Protein AF-A0A524FMC2-F1 (afdb_monomer)

Foldseek 3Di:
DDPLVFWAKKWKFFLVPLHTPDMFGSHDDPDDPVVVSVVLSCQCNPDVVRDQKDDDPAWIKGWDDDDGIIMIITGGHPDDCVVVVVLSVLVVVVVVCLRPPPVDLVLLVLVLVVCVVDDALLVLQVVLCSVCVSLVNLLLAGQFDRSSVLSVVLSVQCNDPCSSVVNVVVSNVSSVVCLVVQAAPASNHLVVLCVPVVSVVRSVSLVVSLLVQQQLDEWADAPFKIFCLQLLRHNVSVVLCVVLLAARMDGPVVVVVSQVVCVVVVGGGHYDNDDDDDDHGRGDPSVSVSSNCVRVCSNDSRPHPDPVNSVVSSVSVPD

Secondary structure (DSSP, 8-state):
---GGGEEEEEEEETTTT-EEEEEE-S--SS-HHHHHHHHHHHHHH-SSPP-EEE-SSEEEEEEE-SSEEEEEEEETT--HHHHHHHHHHHHHHHHHHHSS---HHHHHHHHHHHTTT--HHHHHHHHHHHHHHTT-TTB----S-HHHHHHHHHHHHTSTTHHHHHHHHHHHHHHHHHHTT---TTB-HHHHHHSHHHHTTHHHHHHHHHHHHHH-EEEEETTEEE-HHHHTSHHHHHHHHHTT--SEEEHHHHHHHHHHHHTTT---EEESS---S---S--HHHHHHHHHHHHHHHSTT----HHHHHHHHHHTT-

Radius of gyration: 21.51 Å; Cα contacts (8 Å, |Δi|>4): 455; chains: 1; bounding box: 55×40×58 Å

Sequence (319 aa):
MLDAKKVWYVAVLKKSGGTLHARAQFKDLFRDPDLIDGFVSAVAIFAQPPLRSFARPEYDILIEHGDTCTVYAIVDKGQEEQPIRKYLWQVLDFAEKLALDNIEPDTIRCLIDELRIGMPNWFNYHFLQCLVASLDMSWLGFLDGNPIEHLEYIVTRIDHLFGRDTILSYVSENIYRQIDSEKTTIQLDLGMAIENGEFAKRVEKVLAKRKREITEVEVVIEGQLVNLKNLWLTSYGFSVLKALDVGTSCNLGTFYTIEREFAKSDITIRTTTESPQDYLPDVSPLMRNYIWELADKRNSSSFLIDAKMVERFIKLTMK

Structure (mmCIF, N/CA/C/O backbone):
data_AF-A0A524FMC2-F1
#
_entry.id   AF-A0A524FMC2-F1
#
loop_
_atom_site.group_PDB
_atom_site.id
_atom_site.type_symbol
_atom_site.label_atom_id
_atom_site.label_alt_id
_atom_site.label_comp_id
_atom_site.label_asym_id
_atom_site.label_entity_id
_atom_site.label_seq_id
_atom_site.pdbx_PDB_ins_code
_atom_site.Cartn_x
_atom_site.Cartn_y
_atom_site.Cartn_z
_atom_site.occupancy
_atom_site.B_iso_or_equiv
_atom_site.auth_seq_id
_atom_site.auth_comp_id
_atom_site.auth_asym_id
_atom_site.auth_atom_id
_atom_site.pdbx_PDB_model_num
ATOM 1 N N . MET A 1 1 ? 3.309 11.186 -30.667 1.00 42.62 1 MET A N 1
ATOM 2 C CA . MET A 1 1 ? 2.794 11.260 -29.285 1.00 42.62 1 MET A CA 1
ATOM 3 C C . MET A 1 1 ? 1.655 10.260 -29.210 1.00 42.62 1 MET A C 1
ATOM 5 O O . MET A 1 1 ? 0.839 10.280 -30.125 1.00 42.62 1 MET A O 1
ATOM 9 N N . LEU A 1 2 ? 1.672 9.321 -28.259 1.00 48.84 2 LEU A N 1
ATOM 10 C CA . LEU A 1 2 ? 0.622 8.303 -28.149 1.00 48.84 2 LEU A CA 1
ATOM 11 C C . LEU A 1 2 ? -0.698 9.016 -27.830 1.00 48.84 2 LEU A C 1
ATOM 13 O O . LEU A 1 2 ? -0.754 9.795 -26.880 1.00 48.84 2 LEU A O 1
ATOM 17 N N . ASP A 1 3 ? -1.747 8.793 -28.616 1.00 61.38 3 ASP A N 1
ATOM 18 C CA . ASP A 1 3 ? -3.065 9.313 -28.261 1.00 61.38 3 ASP A CA 1
ATOM 19 C C . ASP A 1 3 ? -3.672 8.387 -27.204 1.00 61.38 3 ASP A C 1
ATOM 21 O O . ASP A 1 3 ? -4.283 7.365 -27.519 1.00 61.38 3 ASP A O 1
ATOM 25 N N . ALA A 1 4 ? -3.459 8.735 -25.932 1.00 56.03 4 ALA A N 1
ATOM 26 C CA . ALA A 1 4 ? -3.954 7.985 -24.779 1.00 56.03 4 ALA A CA 1
ATOM 27 C C . ALA A 1 4 ? -5.476 7.752 -24.821 1.00 56.03 4 ALA A C 1
ATOM 29 O O . ALA A 1 4 ? -5.969 6.832 -24.179 1.00 56.03 4 ALA A O 1
ATOM 30 N N . LYS A 1 5 ? -6.227 8.523 -25.623 1.00 62.94 5 LYS A N 1
ATOM 31 C CA . LYS A 1 5 ? -7.666 8.314 -25.834 1.00 62.94 5 LYS A CA 1
ATOM 32 C C . LYS A 1 5 ? -7.995 7.068 -26.653 1.00 62.94 5 LYS A C 1
ATOM 34 O O . LYS A 1 5 ? -9.173 6.760 -26.796 1.00 62.94 5 LYS A O 1
ATOM 39 N N . LYS A 1 6 ? -7.006 6.375 -27.218 1.00 72.50 6 LYS A N 1
ATOM 40 C CA . LYS A 1 6 ? -7.202 5.222 -28.114 1.00 72.50 6 LYS A CA 1
ATOM 41 C C . LYS A 1 6 ? -6.732 3.894 -27.532 1.00 72.50 6 LYS A C 1
ATOM 43 O O . LYS A 1 6 ? -7.027 2.838 -28.088 1.00 72.50 6 LYS A O 1
ATOM 48 N N . VAL A 1 7 ? -6.022 3.949 -26.411 1.00 77.19 7 VAL A N 1
ATOM 49 C CA . VAL A 1 7 ? -5.612 2.784 -25.627 1.00 77.19 7 VAL A CA 1
ATOM 50 C C . VAL A 1 7 ? -6.606 2.625 -24.488 1.00 77.19 7 VAL A C 1
ATOM 52 O O . VAL A 1 7 ? -7.054 3.609 -23.912 1.00 77.19 7 VAL A O 1
ATOM 55 N N . TRP A 1 8 ? -7.012 1.392 -24.224 1.00 79.81 8 TRP A N 1
ATOM 56 C CA . TRP A 1 8 ? -8.014 1.041 -23.218 1.00 79.81 8 TRP A CA 1
ATOM 57 C C . TRP A 1 8 ? -7.341 0.459 -21.995 1.00 79.81 8 TRP A C 1
ATOM 59 O O . TRP A 1 8 ? -7.812 0.639 -20.880 1.00 79.81 8 TRP A O 1
ATOM 69 N N . TYR A 1 9 ? -6.243 -0.253 -22.217 1.00 79.19 9 TYR A N 1
ATOM 70 C CA . TYR A 1 9 ? 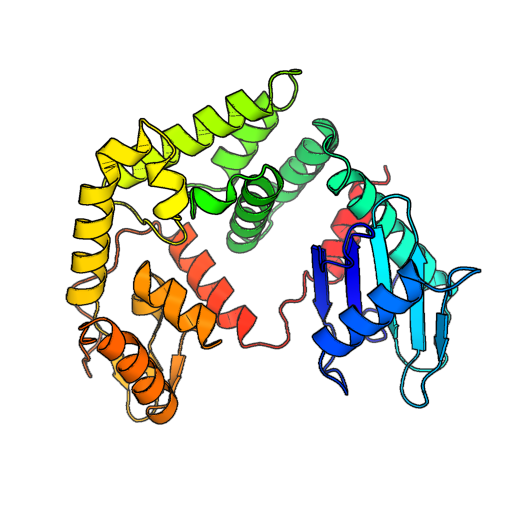-5.576 -1.040 -21.204 1.00 79.19 9 TYR A CA 1
ATOM 71 C C . TYR A 1 9 ? -4.150 -1.340 -21.639 1.00 79.19 9 TYR A C 1
ATOM 73 O O . TYR A 1 9 ? -3.921 -1.562 -22.826 1.00 79.19 9 TYR A O 1
ATOM 81 N N . VAL A 1 10 ? -3.222 -1.368 -20.691 1.00 80.00 10 VAL A N 1
ATOM 82 C CA . VAL A 1 10 ? -1.859 -1.873 -20.862 1.00 80.00 10 VAL A CA 1
ATOM 83 C C . VAL A 1 10 ? -1.537 -2.751 -19.666 1.00 80.00 10 VAL A C 1
ATOM 85 O O . VAL A 1 10 ? -1.790 -2.341 -18.536 1.00 80.00 10 VAL A O 1
ATOM 88 N N . ALA A 1 11 ? -0.949 -3.920 -19.889 1.00 77.81 11 ALA A N 1
ATOM 89 C CA . ALA A 1 11 ? -0.459 -4.769 -18.810 1.00 77.81 11 ALA A CA 1
ATOM 90 C C . ALA A 1 11 ? 0.905 -5.366 -19.119 1.00 77.81 11 ALA A C 1
ATOM 92 O O . ALA A 1 11 ? 1.274 -5.558 -20.277 1.00 77.81 11 ALA A O 1
ATOM 93 N N . VAL A 1 12 ? 1.623 -5.662 -18.041 1.00 80.56 12 VAL A N 1
ATOM 94 C CA . VAL A 1 12 ? 2.912 -6.341 -18.001 1.00 80.56 12 VAL A CA 1
ATOM 95 C C . VAL A 1 12 ? 2.706 -7.660 -17.266 1.00 80.56 12 VAL A C 1
ATOM 97 O O . VAL A 1 12 ? 2.268 -7.677 -16.116 1.00 80.56 12 VAL A O 1
ATOM 100 N N . LEU A 1 13 ? 3.033 -8.761 -17.925 1.00 77.38 13 LEU A N 1
ATOM 101 C CA . LEU A 1 13 ? 2.883 -10.127 -17.437 1.00 77.38 13 LEU A CA 1
ATOM 102 C C . LEU A 1 13 ? 4.265 -10.772 -17.331 1.00 77.38 13 LEU A C 1
ATOM 104 O O . LEU A 1 13 ? 5.040 -10.712 -18.286 1.00 77.38 13 LEU A O 1
ATOM 108 N N . LYS A 1 14 ? 4.573 -11.440 -16.218 1.00 77.12 14 LYS A N 1
ATOM 109 C CA . LYS A 1 14 ? 5.776 -12.269 -16.104 1.00 77.12 14 LYS A CA 1
ATOM 110 C C . LYS A 1 14 ? 5.585 -13.543 -16.914 1.00 77.12 14 LYS A C 1
ATOM 112 O O . LYS A 1 14 ? 4.583 -14.243 -16.760 1.00 77.12 14 LYS A O 1
ATOM 117 N N . LYS A 1 15 ? 6.567 -13.904 -17.739 1.00 73.56 15 LYS A N 1
ATOM 118 C CA . LYS A 1 15 ? 6.531 -15.167 -18.491 1.00 73.56 15 LYS A CA 1
ATOM 119 C C . LYS A 1 15 ? 6.597 -16.384 -17.571 1.00 73.56 15 LYS A C 1
ATOM 121 O O . LYS A 1 15 ? 5.934 -17.385 -17.832 1.00 73.56 15 LYS A O 1
ATOM 126 N N . SER A 1 16 ? 7.350 -16.304 -16.472 1.00 63.56 16 SER A N 1
ATOM 127 C CA . SER A 1 16 ? 7.380 -17.365 -15.465 1.00 63.56 16 SER A CA 1
ATOM 128 C C . SER A 1 16 ? 6.081 -17.352 -14.652 1.00 63.56 16 SER A C 1
ATOM 130 O O . SER A 1 16 ? 5.916 -16.530 -13.752 1.00 63.56 16 SER A O 1
ATOM 132 N N . GLY A 1 17 ? 5.157 -18.256 -14.975 1.00 58.81 17 GLY A N 1
ATOM 133 C CA . GLY A 1 17 ? 3.903 -18.436 -14.238 1.00 58.81 17 GLY A CA 1
ATOM 134 C C . GLY A 1 17 ? 2.736 -17.555 -14.694 1.00 58.81 17 GLY A C 1
ATOM 135 O O . GLY A 1 17 ? 1.645 -17.706 -14.155 1.00 58.81 17 GLY A O 1
ATOM 136 N N . GLY A 1 18 ? 2.925 -16.674 -15.685 1.00 57.97 18 GLY A N 1
ATOM 137 C CA . GLY A 1 18 ? 1.844 -15.849 -16.239 1.00 57.97 18 GLY A CA 1
ATOM 138 C C . GLY A 1 18 ? 1.270 -14.827 -15.253 1.00 57.97 18 GLY A C 1
ATOM 139 O O . GLY A 1 18 ? 0.116 -14.426 -15.401 1.00 57.97 18 GLY A O 1
ATOM 140 N N . THR A 1 19 ? 2.041 -14.448 -14.230 1.00 62.50 19 THR A N 1
ATOM 141 C CA . THR A 1 19 ? 1.606 -13.544 -13.163 1.00 62.50 19 THR A CA 1
ATOM 142 C C . THR A 1 19 ? 1.623 -12.090 -13.625 1.00 62.50 19 THR A C 1
ATOM 144 O O . THR A 1 19 ? 2.570 -11.626 -14.262 1.00 62.50 19 THR A O 1
ATOM 147 N N . LEU A 1 20 ? 0.569 -11.349 -13.289 1.00 54.53 20 LEU A N 1
ATOM 148 C CA . LEU A 1 20 ? 0.465 -9.923 -13.579 1.00 54.53 20 LEU A CA 1
ATOM 149 C C . LEU A 1 20 ? 1.477 -9.132 -12.736 1.00 54.53 20 LEU A C 1
ATOM 151 O O . LEU A 1 20 ? 1.416 -9.160 -11.510 1.00 54.53 20 LEU A O 1
ATOM 155 N N . HIS A 1 21 ? 2.390 -8.417 -13.397 1.00 63.12 21 HIS A N 1
ATOM 156 C CA . HIS A 1 21 ? 3.338 -7.502 -12.752 1.00 63.12 21 HIS A CA 1
ATOM 157 C C . HIS A 1 21 ? 2.717 -6.125 -12.521 1.00 63.12 21 HIS A C 1
ATOM 159 O O . HIS A 1 21 ? 2.831 -5.556 -11.440 1.00 63.12 21 HIS A O 1
ATOM 165 N N . ALA A 1 22 ? 2.075 -5.574 -13.550 1.00 64.81 22 ALA A N 1
ATOM 166 C CA . ALA A 1 22 ? 1.473 -4.250 -13.499 1.00 64.81 22 ALA A CA 1
ATOM 167 C C . ALA A 1 22 ? 0.403 -4.107 -14.579 1.00 64.81 22 ALA A C 1
ATOM 169 O O . ALA A 1 22 ? 0.504 -4.720 -15.642 1.00 64.81 22 ALA A O 1
ATOM 170 N N . ARG A 1 23 ? -0.587 -3.246 -14.336 1.00 75.19 23 ARG A N 1
ATOM 171 C CA . ARG A 1 23 ? -1.569 -2.836 -15.342 1.00 75.19 23 ARG A CA 1
ATOM 172 C C . ARG A 1 23 ? -1.975 -1.383 -15.186 1.00 75.19 23 ARG A C 1
ATOM 174 O O . ARG A 1 23 ? -1.943 -0.837 -14.087 1.00 75.19 23 ARG A O 1
ATOM 181 N N . ALA A 1 24 ? -2.397 -0.793 -16.292 1.00 62.53 24 ALA A N 1
ATOM 182 C CA . ALA A 1 24 ? -3.022 0.514 -16.360 1.00 62.53 24 ALA A CA 1
ATOM 183 C C . ALA A 1 24 ? -4.257 0.415 -17.257 1.00 62.53 24 ALA A C 1
ATOM 185 O O . ALA A 1 24 ? -4.159 0.002 -18.413 1.00 62.53 24 ALA A O 1
ATOM 186 N N . GLN A 1 25 ? -5.415 0.804 -16.730 1.00 70.81 25 GLN A N 1
ATOM 187 C CA . GLN A 1 25 ? -6.669 0.856 -17.474 1.00 70.81 25 GLN A CA 1
ATOM 188 C C . GLN A 1 25 ? -7.022 2.314 -17.779 1.00 70.81 25 GLN A C 1
ATOM 190 O O . GLN A 1 25 ? -7.041 3.157 -16.891 1.00 70.81 25 GLN A O 1
ATOM 195 N N . PHE A 1 26 ? -7.286 2.601 -19.050 1.00 60.28 26 PHE A N 1
ATOM 196 C CA . PHE A 1 26 ? -7.552 3.934 -19.592 1.00 60.28 26 PHE A CA 1
ATOM 197 C C . PHE A 1 26 ? -9.005 4.139 -20.024 1.00 60.28 26 PHE A C 1
ATOM 199 O O . PHE A 1 26 ? -9.448 5.279 -20.160 1.00 60.28 26 PHE A O 1
ATOM 206 N N . LYS A 1 27 ? -9.746 3.048 -20.237 1.00 74.12 27 LYS A N 1
ATOM 207 C CA . LYS A 1 27 ? -11.181 3.044 -20.537 1.00 74.12 27 LYS A CA 1
ATOM 208 C C . LYS A 1 27 ? -11.851 1.869 -19.844 1.00 74.12 27 LYS A C 1
ATOM 210 O O . LYS A 1 27 ? -11.191 0.881 -19.530 1.00 74.12 27 LYS A O 1
ATOM 215 N N . ASP A 1 28 ? -13.162 1.948 -19.661 1.00 75.19 28 ASP A N 1
ATOM 216 C CA . ASP A 1 28 ? -13.944 0.800 -19.212 1.00 75.19 28 ASP A CA 1
ATOM 217 C C . ASP A 1 28 ? -13.816 -0.350 -20.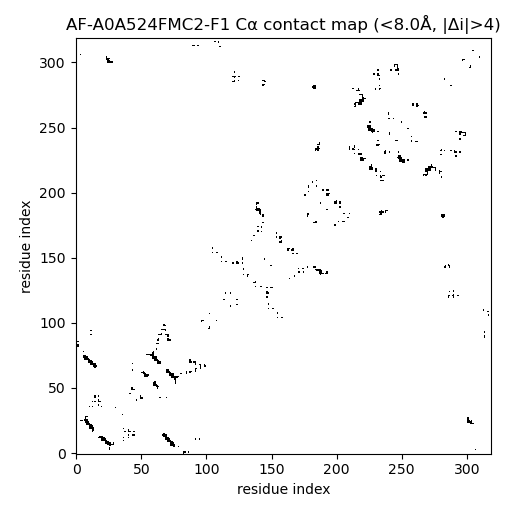218 1.00 75.19 28 ASP A C 1
ATOM 219 O O . ASP A 1 28 ? -13.960 -0.171 -21.431 1.00 75.19 28 ASP A O 1
ATOM 223 N N . LEU A 1 29 ? -13.497 -1.536 -19.705 1.00 75.31 29 LEU A N 1
ATOM 224 C CA . LEU A 1 29 ? -13.341 -2.738 -20.510 1.00 75.31 29 LEU A CA 1
ATOM 225 C C . LEU A 1 29 ? -14.679 -3.471 -20.634 1.00 75.31 29 LEU A C 1
ATOM 227 O O . LEU A 1 29 ? -15.436 -3.590 -19.676 1.00 75.31 29 LEU A O 1
ATOM 231 N N . PHE A 1 30 ? -14.949 -4.031 -21.816 1.00 73.81 30 PHE A N 1
ATOM 232 C CA . PHE A 1 30 ? -16.137 -4.865 -22.052 1.00 73.81 30 PHE A CA 1
ATOM 233 C C . PHE A 1 30 ? -16.107 -6.203 -21.307 1.00 73.81 30 PHE A C 1
ATOM 235 O O . PHE A 1 30 ? -17.104 -6.924 -21.274 1.00 73.81 30 PHE A O 1
ATOM 242 N N . ARG A 1 31 ? -14.940 -6.588 -20.790 1.00 75.19 31 ARG A N 1
ATOM 243 C CA . ARG A 1 31 ? -14.708 -7.842 -20.082 1.00 75.19 31 ARG A CA 1
ATOM 244 C C . ARG A 1 31 ? -13.828 -7.584 -18.874 1.00 75.19 31 ARG A C 1
ATOM 246 O O . ARG A 1 31 ? -13.056 -6.630 -18.866 1.00 75.19 31 ARG A O 1
ATOM 253 N N . ASP A 1 32 ? -13.939 -8.488 -17.910 1.00 75.19 32 ASP A N 1
ATOM 254 C CA . ASP A 1 32 ? -13.076 -8.535 -16.739 1.00 75.19 32 ASP A CA 1
ATOM 255 C C . ASP A 1 32 ? -11.589 -8.536 -17.164 1.00 75.19 32 ASP A C 1
ATOM 257 O O . ASP A 1 32 ? -11.189 -9.425 -17.931 1.00 75.19 32 ASP A O 1
ATOM 261 N N . PRO A 1 33 ? -10.786 -7.554 -16.713 1.00 72.88 33 PRO A N 1
ATOM 262 C CA . PRO A 1 33 ? -9.358 -7.482 -16.995 1.00 72.88 33 PRO A CA 1
ATOM 263 C C . PRO A 1 33 ? -8.610 -8.775 -16.652 1.00 72.88 33 PRO A C 1
ATOM 265 O O . PRO A 1 33 ? -7.767 -9.195 -17.442 1.00 72.88 33 PRO A O 1
ATOM 268 N N . ASP A 1 34 ? -8.970 -9.459 -15.560 1.00 73.00 34 ASP A N 1
ATOM 269 C CA . ASP A 1 34 ? -8.277 -10.668 -15.095 1.00 73.00 34 ASP A CA 1
ATOM 270 C C . ASP A 1 34 ? -8.454 -11.837 -16.083 1.00 73.00 34 ASP A C 1
ATOM 272 O O . ASP A 1 34 ? -7.538 -12.631 -16.316 1.00 73.00 34 ASP A O 1
ATOM 276 N N . LEU A 1 35 ? -9.619 -11.921 -16.739 1.00 74.38 35 LEU A N 1
ATOM 277 C CA . LEU A 1 35 ? -9.871 -12.911 -17.792 1.00 74.38 35 LEU A CA 1
ATOM 278 C C . LEU A 1 35 ? -9.051 -12.621 -19.052 1.00 74.38 35 LEU A C 1
ATOM 280 O O . LEU A 1 35 ? -8.636 -13.553 -19.748 1.00 74.38 35 LEU A O 1
ATOM 284 N N . ILE A 1 36 ? -8.837 -11.342 -19.370 1.00 79.62 36 ILE A N 1
ATOM 285 C CA . ILE A 1 36 ? -8.013 -10.946 -20.514 1.00 79.62 36 ILE A CA 1
ATOM 286 C C . ILE A 1 36 ? -6.539 -11.207 -20.202 1.00 79.62 36 ILE A C 1
ATOM 288 O O . ILE A 1 36 ? -5.865 -11.814 -21.034 1.00 79.62 36 ILE A O 1
ATOM 292 N N . ASP A 1 37 ? -6.073 -10.835 -19.006 1.00 78.75 37 ASP A N 1
ATOM 293 C CA . ASP A 1 37 ? -4.714 -11.095 -18.524 1.00 78.75 37 ASP A CA 1
ATOM 294 C C . ASP A 1 37 ? -4.414 -12.605 -18.598 1.00 78.75 37 ASP A C 1
ATOM 296 O O . ASP A 1 37 ? -3.429 -13.020 -19.209 1.00 78.75 37 ASP A O 1
ATOM 300 N N . GLY A 1 38 ? -5.317 -13.450 -18.080 1.00 73.31 38 GLY A N 1
ATOM 301 C CA . GLY A 1 38 ? -5.182 -14.909 -18.129 1.00 73.31 38 GLY A CA 1
ATOM 302 C C . GLY A 1 38 ? -5.151 -15.479 -19.552 1.00 73.31 38 GLY A C 1
ATOM 303 O O . GLY A 1 38 ? -4.342 -16.361 -19.854 1.00 73.31 38 GLY A O 1
ATOM 304 N N . PHE A 1 39 ? -5.985 -14.955 -20.458 1.00 79.19 39 PHE A N 1
ATOM 305 C CA . PHE A 1 39 ? -5.970 -15.349 -21.870 1.00 79.19 39 PHE A CA 1
ATOM 306 C C . PHE A 1 39 ? -4.659 -14.957 -22.561 1.00 79.19 39 PHE A C 1
ATOM 308 O O . PHE A 1 39 ? -4.065 -15.785 -23.255 1.00 79.19 39 PHE A O 1
ATOM 315 N N . VAL A 1 40 ? -4.193 -13.718 -22.376 1.00 79.88 40 VAL A N 1
ATOM 316 C CA . VAL A 1 40 ? -2.946 -13.238 -22.987 1.00 79.88 40 VAL A CA 1
ATOM 317 C C . VAL A 1 40 ? -1.743 -13.989 -22.419 1.00 79.88 40 VAL A C 1
ATOM 319 O O . VAL A 1 40 ? -0.886 -14.397 -23.199 1.00 79.88 40 VAL A O 1
ATOM 322 N N . SER A 1 41 ? -1.713 -14.272 -21.113 1.00 76.69 41 SER A N 1
ATOM 323 C CA . SER A 1 41 ? -0.704 -15.138 -20.489 1.00 76.69 41 SER A CA 1
ATOM 324 C C . SER A 1 41 ? -0.670 -16.524 -21.135 1.00 76.69 41 SER A C 1
ATOM 326 O O . SER A 1 41 ? 0.393 -16.988 -21.544 1.00 76.69 41 SER A O 1
ATOM 328 N N . ALA A 1 42 ? -1.825 -17.179 -21.294 1.00 73.38 42 ALA A N 1
ATOM 329 C CA . ALA A 1 42 ? -1.893 -18.492 -21.932 1.00 73.38 42 ALA A CA 1
ATOM 330 C C . ALA A 1 42 ? -1.391 -18.447 -23.386 1.00 73.38 42 ALA A C 1
ATOM 332 O O . ALA A 1 42 ? -0.599 -19.291 -23.800 1.00 73.38 42 ALA A O 1
ATOM 333 N N . VAL A 1 43 ? -1.795 -17.435 -24.155 1.00 72.38 43 VAL A N 1
ATOM 334 C CA . VAL A 1 43 ? -1.327 -17.244 -25.533 1.00 72.38 43 VAL A CA 1
ATOM 335 C C . VAL A 1 43 ? 0.184 -17.001 -25.586 1.00 72.38 43 VAL A C 1
ATOM 337 O O . VAL A 1 43 ? 0.863 -17.612 -26.405 1.00 72.38 43 VAL A O 1
ATOM 340 N N . ALA A 1 44 ? 0.722 -16.157 -24.706 1.00 70.00 44 ALA A N 1
ATOM 341 C CA . ALA A 1 44 ? 2.146 -15.841 -24.654 1.00 70.00 44 ALA A CA 1
ATOM 342 C C . ALA A 1 44 ? 3.016 -17.058 -24.299 1.00 70.00 44 ALA A C 1
ATOM 344 O O . ALA A 1 44 ? 4.149 -17.153 -24.767 1.00 70.00 44 ALA A O 1
ATOM 345 N N . ILE A 1 45 ? 2.490 -17.981 -23.487 1.00 67.00 45 ILE A N 1
ATOM 346 C CA . ILE A 1 45 ? 3.198 -19.190 -23.047 1.00 67.00 45 ILE A CA 1
ATOM 347 C C . ILE A 1 45 ? 3.081 -20.320 -24.080 1.00 67.00 45 ILE A C 1
ATOM 349 O O . ILE A 1 45 ? 4.067 -21.003 -24.355 1.00 67.00 45 ILE A O 1
ATOM 353 N N . PHE A 1 46 ? 1.890 -20.541 -24.644 1.00 71.94 46 PHE A N 1
ATOM 354 C CA . PHE A 1 46 ? 1.601 -21.750 -25.424 1.00 71.94 46 PHE A CA 1
ATOM 355 C C . PHE A 1 46 ? 1.629 -21.557 -26.947 1.00 71.94 46 PHE A C 1
ATOM 357 O O . PHE A 1 46 ? 1.736 -22.549 -27.669 1.00 71.94 46 PHE A O 1
ATOM 364 N N . ALA A 1 47 ? 1.531 -20.330 -27.471 1.00 73.31 47 ALA A N 1
ATOM 365 C CA . ALA A 1 47 ? 1.512 -20.116 -28.919 1.00 73.31 47 ALA A CA 1
ATOM 366 C C . ALA A 1 47 ? 2.914 -20.247 -29.540 1.00 73.31 47 ALA A C 1
ATOM 368 O O . ALA A 1 47 ? 3.855 -19.561 -29.141 1.00 73.31 47 ALA A O 1
ATOM 369 N N . GLN A 1 48 ? 3.038 -21.087 -30.575 1.00 74.19 48 GLN A N 1
ATOM 370 C CA . GLN A 1 48 ? 4.232 -21.172 -31.416 1.00 74.19 48 GLN A CA 1
ATOM 371 C C . GLN A 1 48 ? 3.853 -21.026 -32.902 1.00 74.19 48 GLN A C 1
ATOM 373 O O . GLN A 1 48 ? 3.202 -21.923 -33.443 1.00 74.19 48 GLN A O 1
ATOM 378 N N . PRO A 1 49 ? 4.247 -19.928 -33.582 1.00 75.94 49 PRO A N 1
ATOM 379 C CA . PRO A 1 49 ? 5.028 -18.795 -33.067 1.00 75.94 49 PRO A CA 1
ATOM 380 C C . PRO A 1 49 ? 4.224 -17.883 -32.107 1.00 75.94 49 PRO A C 1
ATOM 382 O O . PRO A 1 49 ? 2.992 -17.881 -32.167 1.00 75.94 49 PRO A O 1
ATOM 385 N N . PRO A 1 50 ? 4.897 -17.081 -31.253 1.00 77.50 50 PRO A N 1
ATOM 386 C CA . PRO A 1 50 ? 4.230 -16.152 -30.339 1.00 77.50 50 PRO A CA 1
ATOM 387 C C . PRO A 1 50 ? 3.368 -15.131 -31.090 1.00 77.50 50 PRO A C 1
ATOM 389 O O . PRO A 1 50 ? 3.830 -14.481 -32.036 1.00 77.50 50 PRO A O 1
ATOM 392 N N . LEU A 1 51 ? 2.111 -14.987 -30.670 1.00 84.50 51 LEU A N 1
ATOM 393 C CA . LEU A 1 51 ? 1.161 -14.064 -31.287 1.00 84.50 51 LEU A CA 1
ATOM 394 C C . LEU A 1 51 ? 1.485 -12.615 -30.915 1.00 84.50 51 LEU A C 1
ATOM 396 O O . LEU A 1 51 ? 1.540 -12.265 -29.744 1.00 84.50 51 LEU A O 1
ATOM 400 N N . ARG A 1 52 ? 1.618 -11.750 -31.924 1.00 88.00 52 ARG A N 1
ATOM 401 C CA . ARG A 1 52 ? 1.898 -10.315 -31.730 1.00 88.00 52 ARG A CA 1
ATOM 402 C C . ARG A 1 52 ? 0.660 -9.427 -31.742 1.00 88.00 52 ARG A C 1
ATOM 404 O O . ARG A 1 52 ? 0.744 -8.257 -31.367 1.00 88.00 52 ARG A O 1
ATOM 411 N N . SER A 1 53 ? -0.474 -9.931 -32.213 1.00 90.19 53 SER A N 1
ATOM 412 C CA . SER A 1 53 ? -1.749 -9.224 -32.136 1.00 90.19 53 SER A CA 1
ATOM 413 C C . SER A 1 53 ? -2.933 -10.179 -32.172 1.00 90.19 53 SER A C 1
ATOM 415 O O . SER A 1 53 ? -2.836 -11.318 -32.633 1.00 90.19 53 SER A O 1
ATOM 417 N N . PHE A 1 54 ? -4.064 -9.692 -31.671 1.00 87.38 54 PHE A N 1
ATOM 418 C CA . PHE A 1 54 ? -5.345 -10.369 -31.724 1.00 87.38 54 PHE A CA 1
ATOM 419 C C . PHE A 1 54 ? -6.444 -9.368 -32.084 1.00 87.38 54 PHE A C 1
ATOM 421 O O . PHE A 1 54 ? -6.597 -8.346 -31.425 1.00 87.38 54 PHE A O 1
ATOM 428 N N . ALA A 1 55 ? -7.259 -9.693 -33.083 1.00 88.19 55 ALA A N 1
ATOM 429 C CA . ALA A 1 55 ? -8.373 -8.860 -33.516 1.00 88.19 55 ALA A CA 1
ATOM 430 C C . ALA A 1 55 ? -9.708 -9.370 -32.947 1.00 88.19 55 ALA A C 1
ATOM 432 O O . ALA A 1 55 ? -10.124 -10.490 -33.247 1.00 88.19 55 ALA A O 1
ATOM 433 N N . ARG A 1 56 ? -10.419 -8.549 -32.167 1.00 85.19 56 ARG A N 1
ATOM 434 C CA . ARG A 1 56 ? -11.821 -8.782 -31.758 1.00 85.19 56 ARG A CA 1
ATOM 435 C C . ARG A 1 56 ? -12.765 -7.871 -32.553 1.00 85.19 56 ARG A C 1
ATOM 437 O O . ARG A 1 56 ? -12.283 -6.962 -33.227 1.00 85.19 56 ARG A O 1
ATOM 444 N N . PRO A 1 57 ? -14.087 -8.112 -32.551 1.00 85.88 57 PRO A N 1
ATOM 445 C CA . PRO A 1 57 ? -15.033 -7.208 -33.206 1.00 85.88 57 PRO A CA 1
ATOM 446 C C . PRO A 1 57 ? -14.959 -5.772 -32.668 1.00 85.88 57 PRO A C 1
ATOM 448 O O . PRO A 1 57 ? -15.061 -4.826 -33.442 1.00 85.88 57 PRO A O 1
ATOM 451 N N . GLU A 1 58 ? -14.736 -5.615 -31.363 1.00 86.31 58 GLU A N 1
ATOM 452 C CA . GLU A 1 58 ? -14.837 -4.331 -30.666 1.00 86.31 58 GLU A CA 1
ATOM 453 C C . GLU A 1 58 ? -13.480 -3.647 -30.428 1.00 86.31 58 GLU A C 1
ATOM 455 O O . GLU A 1 58 ? -13.421 -2.428 -30.289 1.00 86.31 58 GLU A O 1
ATOM 460 N N . TYR A 1 59 ? -12.387 -4.413 -30.387 1.00 89.88 59 TYR A N 1
ATOM 461 C CA . TYR A 1 59 ? -11.047 -3.920 -30.060 1.00 89.88 59 TYR A CA 1
ATOM 462 C C . TYR A 1 59 ? -9.954 -4.786 -30.689 1.00 89.88 59 TYR A C 1
ATOM 464 O O . TYR A 1 59 ? -10.199 -5.915 -31.120 1.00 89.88 59 TYR A O 1
ATOM 472 N N . ASP A 1 60 ? -8.730 -4.272 -30.697 1.00 89.81 60 ASP A N 1
ATOM 473 C CA . ASP A 1 60 ? -7.535 -5.047 -31.023 1.00 89.81 60 ASP A CA 1
ATOM 474 C C . ASP A 1 60 ? -6.643 -5.180 -29.780 1.00 89.81 60 ASP A C 1
ATOM 476 O O . ASP A 1 60 ? -6.615 -4.306 -28.914 1.00 89.81 60 ASP A O 1
ATOM 480 N N . ILE A 1 61 ? -5.938 -6.303 -29.667 1.00 90.81 61 ILE A N 1
ATOM 481 C CA . ILE A 1 61 ? -4.902 -6.532 -28.660 1.00 90.81 61 ILE A CA 1
ATOM 482 C C . ILE A 1 61 ? -3.563 -6.537 -29.381 1.00 90.81 61 ILE A C 1
ATOM 484 O O . ILE A 1 61 ? -3.382 -7.296 -30.332 1.00 90.81 61 ILE A O 1
ATOM 488 N N . LEU A 1 62 ? -2.621 -5.725 -28.919 1.00 92.00 62 LEU A N 1
ATOM 489 C CA . LEU A 1 62 ? -1.246 -5.689 -29.413 1.00 92.00 62 LEU A CA 1
ATOM 490 C C . LEU A 1 62 ? -0.329 -6.244 -28.333 1.00 92.00 62 LEU A C 1
ATOM 492 O O . LEU A 1 62 ? -0.451 -5.840 -27.182 1.00 92.00 62 LEU A O 1
ATOM 496 N N . ILE A 1 63 ? 0.559 -7.165 -28.694 1.00 92.12 63 ILE A N 1
ATOM 497 C CA . ILE A 1 63 ? 1.404 -7.902 -27.752 1.00 92.12 63 ILE A CA 1
ATOM 498 C C . ILE A 1 63 ? 2.864 -7.768 -28.190 1.00 92.12 63 ILE A C 1
ATOM 500 O O . ILE A 1 63 ? 3.183 -7.962 -29.367 1.00 92.12 63 ILE A O 1
ATOM 504 N N . GLU A 1 64 ? 3.734 -7.453 -27.234 1.00 92.19 64 GLU A N 1
ATOM 505 C CA . GLU A 1 64 ? 5.188 -7.484 -27.363 1.00 92.19 64 GLU A CA 1
ATOM 506 C C . GLU A 1 64 ? 5.771 -8.424 -26.300 1.00 92.19 64 GLU A C 1
ATOM 508 O O . GLU A 1 64 ? 5.378 -8.407 -25.131 1.00 92.19 64 GLU A O 1
ATOM 513 N N . HIS A 1 65 ? 6.715 -9.264 -26.715 1.00 90.06 65 HIS A N 1
ATOM 514 C CA . HIS A 1 65 ? 7.334 -10.270 -25.857 1.00 90.06 65 HIS A CA 1
ATOM 515 C C . HIS A 1 65 ? 8.809 -9.938 -25.656 1.00 90.06 65 HIS A C 1
ATOM 517 O O . HIS A 1 65 ? 9.531 -9.812 -26.644 1.00 90.06 65 HIS A O 1
ATOM 523 N N . GLY A 1 66 ? 9.250 -9.855 -24.401 1.00 87.44 66 GLY A N 1
ATOM 524 C CA . GLY A 1 66 ? 10.667 -9.794 -24.036 1.00 87.44 66 GLY A CA 1
ATOM 525 C C . GLY A 1 66 ? 11.143 -11.128 -23.471 1.00 87.44 66 GLY A C 1
ATOM 526 O O . GLY A 1 66 ? 10.496 -12.155 -23.689 1.00 87.44 66 GLY A O 1
ATOM 527 N N . ASP A 1 67 ? 12.272 -11.147 -22.778 1.00 83.88 67 ASP A N 1
ATOM 528 C CA . ASP A 1 67 ? 12.870 -12.372 -22.249 1.00 83.88 67 ASP A CA 1
ATOM 529 C C . ASP A 1 67 ? 12.153 -12.871 -20.987 1.00 83.88 67 ASP A C 1
ATOM 531 O O . ASP A 1 67 ? 11.836 -14.060 -20.881 1.00 83.88 67 ASP A O 1
ATOM 535 N N . THR A 1 68 ? 11.821 -11.970 -20.062 1.00 78.19 68 THR A N 1
ATOM 536 C CA . THR A 1 68 ? 11.199 -12.284 -18.765 1.00 78.19 68 THR A CA 1
ATOM 537 C C . THR A 1 68 ? 9.739 -11.845 -18.676 1.00 78.19 68 THR A C 1
ATOM 539 O O . THR A 1 68 ? 8.968 -12.407 -17.891 1.00 78.19 68 THR A O 1
ATOM 542 N N . CYS A 1 69 ? 9.331 -10.892 -19.512 1.00 84.75 69 CYS A N 1
ATOM 543 C CA . CYS A 1 69 ? 8.031 -10.246 -19.482 1.00 84.75 69 CYS A CA 1
ATOM 544 C C . CYS A 1 69 ? 7.313 -10.311 -20.839 1.00 84.75 69 CYS A C 1
ATOM 546 O O . CYS A 1 69 ? 7.871 -10.575 -21.906 1.00 84.75 69 CYS A O 1
ATOM 548 N N . THR A 1 70 ? 6.007 -10.088 -20.802 1.00 85.25 70 THR A N 1
ATOM 549 C CA . THR A 1 70 ? 5.160 -9.815 -21.962 1.00 85.25 70 THR A CA 1
ATOM 550 C C . THR A 1 70 ? 4.353 -8.571 -21.654 1.00 85.25 70 THR A C 1
ATOM 552 O O . THR A 1 70 ? 3.728 -8.494 -20.600 1.00 85.25 70 THR A O 1
ATOM 555 N N . VAL A 1 71 ? 4.359 -7.601 -22.562 1.00 86.19 71 VAL A N 1
ATOM 556 C CA . VAL A 1 71 ? 3.535 -6.400 -22.438 1.00 86.19 71 VAL A CA 1
ATOM 557 C C . VAL A 1 71 ? 2.478 -6.433 -23.518 1.00 86.19 71 VAL A C 1
ATOM 559 O O . VAL A 1 71 ? 2.767 -6.744 -24.673 1.00 86.19 71 VAL A O 1
ATOM 562 N N . TYR A 1 72 ? 1.245 -6.102 -23.161 1.00 90.50 72 TYR A N 1
ATOM 563 C CA . TYR A 1 72 ? 0.188 -5.965 -24.144 1.00 90.50 72 TYR A CA 1
ATOM 564 C C . TYR A 1 72 ? -0.648 -4.715 -23.921 1.00 90.50 72 TYR A C 1
ATOM 566 O O . TYR A 1 72 ? -0.729 -4.203 -22.807 1.00 90.50 72 TYR A O 1
ATOM 574 N N . ALA A 1 73 ? -1.282 -4.244 -24.992 1.00 88.56 73 ALA A N 1
ATOM 575 C CA . ALA A 1 73 ? -2.288 -3.195 -24.955 1.00 88.56 73 ALA A CA 1
ATOM 576 C C . ALA A 1 73 ? -3.601 -3.668 -25.573 1.00 88.56 73 ALA A C 1
ATOM 578 O O . ALA A 1 73 ? -3.593 -4.391 -26.566 1.00 88.56 73 ALA A O 1
ATOM 579 N N . ILE A 1 74 ? -4.718 -3.189 -25.030 1.00 89.69 74 ILE A N 1
ATOM 580 C CA . ILE A 1 74 ? -6.032 -3.215 -25.681 1.00 89.69 74 ILE A CA 1
ATOM 581 C C . ILE A 1 74 ? -6.260 -1.838 -26.296 1.00 89.69 74 ILE A C 1
ATOM 583 O O . ILE A 1 74 ? -6.084 -0.821 -25.619 1.00 89.69 74 ILE A O 1
ATOM 587 N N . VAL A 1 75 ? -6.633 -1.793 -27.569 1.00 90.44 75 VAL A N 1
ATOM 588 C CA . VAL A 1 75 ? -6.765 -0.554 -28.343 1.00 90.44 75 VAL A CA 1
ATOM 589 C C . VAL A 1 75 ? -8.073 -0.531 -29.124 1.00 90.44 75 VAL A C 1
ATOM 591 O O . VAL A 1 75 ? -8.664 -1.579 -29.389 1.00 90.44 75 VAL A O 1
ATOM 594 N N . ASP A 1 76 ? -8.520 0.669 -29.508 1.00 89.44 76 ASP A N 1
ATOM 595 C CA . ASP A 1 76 ? -9.658 0.816 -30.423 1.00 89.44 76 ASP A CA 1
ATOM 596 C C . ASP A 1 76 ? -9.440 -0.037 -31.689 1.00 89.44 76 ASP A C 1
ATOM 598 O O . ASP A 1 76 ? -8.314 -0.220 -32.161 1.00 89.44 76 ASP A O 1
ATOM 602 N N . LYS A 1 77 ? -10.528 -0.536 -32.273 1.00 90.44 77 LYS A N 1
ATOM 603 C CA . LYS A 1 77 ? -10.460 -1.323 -33.503 1.00 90.44 77 LYS A CA 1
ATOM 604 C C . LYS A 1 77 ? -9.810 -0.539 -34.650 1.00 90.44 77 LYS A C 1
ATOM 606 O O . LYS A 1 77 ? -10.182 0.606 -34.910 1.00 90.44 77 LYS A O 1
ATOM 611 N N . GLY A 1 78 ? -8.891 -1.179 -35.375 1.00 86.00 78 GLY A N 1
ATOM 612 C CA . GLY A 1 78 ? -8.298 -0.646 -36.604 1.00 86.00 78 GLY A CA 1
ATOM 613 C C . GLY A 1 78 ? -7.329 0.517 -36.387 1.00 86.00 78 GLY A C 1
ATOM 614 O O . GLY A 1 78 ? -7.085 1.284 -37.319 1.00 86.00 78 GLY A O 1
ATOM 615 N N . GLN A 1 79 ? -6.798 0.683 -35.171 1.00 84.06 79 GLN A N 1
ATOM 616 C CA . GLN A 1 79 ? -5.776 1.695 -34.917 1.00 84.06 79 GLN A CA 1
ATOM 617 C C . GLN A 1 79 ? -4.453 1.358 -35.600 1.00 84.06 79 GLN A C 1
ATOM 619 O O . GLN A 1 79 ? -4.090 0.199 -35.793 1.00 84.06 79 GLN A O 1
ATOM 624 N N . GLU A 1 80 ? -3.701 2.407 -35.927 1.00 85.44 80 GLU A N 1
ATOM 625 C CA . GLU A 1 80 ? -2.344 2.261 -36.432 1.00 85.44 80 GLU A CA 1
ATOM 626 C C . GLU A 1 80 ? -1.450 1.639 -35.348 1.00 85.44 80 GLU A C 1
ATOM 628 O O . GLU A 1 80 ? -1.215 2.236 -34.296 1.00 85.44 80 GLU A O 1
ATOM 633 N N . GLU A 1 81 ? -0.955 0.426 -35.599 1.00 88.19 81 GLU A N 1
ATOM 634 C CA . GLU A 1 81 ? -0.225 -0.335 -34.583 1.00 88.19 81 GLU A CA 1
ATOM 635 C C . GLU A 1 81 ? 1.162 0.247 -34.287 1.00 88.19 81 GLU A C 1
ATOM 637 O O . GLU A 1 81 ? 1.610 0.209 -33.146 1.00 88.19 81 GLU A O 1
ATOM 642 N N . GLN A 1 82 ? 1.861 0.782 -35.294 1.00 87.88 82 GLN A N 1
ATOM 643 C CA . GLN A 1 82 ? 3.284 1.138 -35.194 1.00 87.88 82 GLN A CA 1
ATOM 644 C C . GLN A 1 82 ? 3.607 2.126 -34.054 1.00 87.88 82 GLN A C 1
ATOM 646 O O . GLN A 1 82 ? 4.510 1.842 -33.260 1.00 87.88 82 GLN A O 1
ATOM 651 N N . PRO A 1 83 ? 2.873 3.244 -33.882 1.00 77.31 83 PRO A N 1
ATOM 652 C CA . PRO A 1 83 ? 3.092 4.146 -32.751 1.00 77.31 83 PRO A CA 1
ATOM 653 C C . PRO A 1 83 ? 2.880 3.473 -31.389 1.00 77.31 83 PRO A C 1
ATOM 655 O O . PRO A 1 83 ? 3.588 3.785 -30.432 1.00 77.31 83 PRO A O 1
ATOM 658 N N . ILE A 1 84 ? 1.920 2.550 -31.308 1.00 78.44 84 ILE A N 1
ATOM 659 C CA . ILE A 1 84 ? 1.549 1.855 -30.072 1.00 78.44 84 ILE A CA 1
ATOM 660 C C . ILE A 1 84 ? 2.570 0.770 -29.747 1.00 78.44 84 ILE A C 1
ATOM 662 O O . ILE A 1 84 ? 3.015 0.672 -28.610 1.00 78.44 84 ILE A O 1
ATOM 666 N N . ARG A 1 85 ? 3.020 0.011 -30.746 1.00 87.44 85 ARG A N 1
ATOM 667 C CA . ARG A 1 85 ? 4.084 -0.985 -30.592 1.00 87.44 85 ARG A CA 1
ATOM 668 C C . ARG A 1 85 ? 5.390 -0.353 -30.150 1.00 87.44 85 ARG A C 1
ATOM 670 O O . ARG A 1 85 ? 6.034 -0.880 -29.253 1.00 87.44 85 ARG A O 1
ATOM 677 N N . LYS A 1 86 ? 5.754 0.811 -30.700 1.00 78.44 86 LYS A N 1
ATOM 678 C CA . LYS A 1 86 ? 6.923 1.563 -30.224 1.00 78.44 86 LYS A CA 1
ATOM 679 C C . LYS A 1 86 ? 6.821 1.874 -28.729 1.00 78.44 86 LYS A C 1
ATOM 681 O O . LYS A 1 86 ? 7.808 1.743 -28.019 1.00 78.44 86 LYS A O 1
ATOM 686 N N . TYR A 1 87 ? 5.637 2.254 -28.257 1.00 75.25 87 TYR A N 1
ATOM 687 C CA . TYR A 1 87 ? 5.384 2.493 -26.838 1.00 75.25 87 TYR A CA 1
ATOM 688 C C . TYR A 1 87 ? 5.413 1.203 -26.005 1.00 75.25 87 TYR A C 1
ATOM 690 O O . TYR A 1 87 ? 6.053 1.170 -24.959 1.00 75.25 87 TYR A O 1
ATOM 698 N N . LEU A 1 88 ? 4.792 0.121 -26.482 1.00 78.56 88 LEU A N 1
ATOM 699 C CA . LEU A 1 88 ? 4.838 -1.186 -25.821 1.00 78.56 88 LEU A CA 1
ATOM 700 C C . LEU A 1 88 ? 6.268 -1.704 -25.673 1.00 78.56 88 LEU A C 1
ATOM 702 O O . LEU A 1 88 ? 6.606 -2.221 -24.617 1.00 78.56 88 LEU A O 1
ATOM 706 N N . TRP A 1 89 ? 7.119 -1.498 -26.679 1.00 82.69 89 TRP A N 1
ATOM 707 C CA . TRP A 1 89 ? 8.545 -1.814 -26.607 1.00 82.69 89 TRP A CA 1
ATOM 708 C C . TRP A 1 89 ? 9.272 -1.036 -25.515 1.00 82.69 89 TRP A C 1
ATOM 710 O O . TRP A 1 89 ? 10.140 -1.590 -24.855 1.00 82.69 89 TRP A O 1
ATOM 720 N N . GLN A 1 90 ? 8.913 0.227 -25.297 1.00 73.88 90 GLN A N 1
ATOM 721 C CA . GLN A 1 90 ? 9.507 1.045 -24.238 1.00 73.88 90 GLN A CA 1
ATOM 722 C C . GLN A 1 90 ? 9.071 0.574 -22.847 1.00 73.88 90 GLN A C 1
ATOM 724 O O . GLN A 1 90 ? 9.891 0.491 -21.936 1.00 73.88 90 GLN A O 1
ATOM 729 N N . VAL A 1 91 ? 7.788 0.234 -22.689 1.00 72.38 91 VAL A N 1
ATOM 730 C CA . VAL A 1 91 ? 7.267 -0.363 -21.450 1.00 72.38 91 VAL A CA 1
ATOM 731 C C . VAL A 1 91 ? 7.902 -1.730 -21.205 1.00 72.38 91 VAL A C 1
ATOM 733 O O . VAL A 1 91 ? 8.259 -2.034 -20.073 1.00 72.38 91 VAL A O 1
ATOM 736 N N . LEU A 1 92 ? 8.065 -2.536 -22.256 1.00 79.06 92 LEU A N 1
ATOM 737 C CA . LEU A 1 92 ? 8.698 -3.847 -22.191 1.00 79.06 92 LEU A CA 1
ATOM 738 C C . LEU A 1 92 ? 10.171 -3.739 -21.800 1.00 79.06 92 LEU A C 1
ATOM 740 O O . LEU A 1 92 ? 10.567 -4.397 -20.854 1.00 79.06 92 LEU A O 1
ATOM 744 N N . ASP A 1 93 ? 10.957 -2.887 -22.459 1.00 76.69 93 ASP A N 1
ATOM 745 C CA . ASP A 1 93 ? 12.368 -2.654 -22.117 1.00 76.69 93 ASP A CA 1
ATOM 746 C C . ASP A 1 93 ? 12.526 -2.230 -20.651 1.00 76.69 93 ASP A C 1
ATOM 748 O O . ASP A 1 93 ? 13.378 -2.740 -19.927 1.00 76.69 93 ASP A O 1
ATOM 752 N N . PHE A 1 94 ? 11.643 -1.351 -20.173 1.00 66.75 94 PHE A N 1
ATOM 753 C CA . PHE A 1 94 ? 11.622 -0.967 -18.769 1.00 66.75 94 PHE A CA 1
ATOM 754 C C . PHE A 1 94 ? 11.237 -2.127 -17.839 1.00 66.75 94 PHE A C 1
ATOM 756 O O . PHE A 1 94 ? 11.888 -2.341 -16.819 1.00 66.75 94 PHE A O 1
ATOM 763 N N . ALA A 1 95 ? 10.196 -2.884 -18.182 1.00 68.88 95 ALA A N 1
ATOM 764 C CA . ALA A 1 95 ? 9.755 -4.031 -17.399 1.00 68.88 95 ALA A CA 1
ATOM 765 C C . ALA A 1 95 ? 10.827 -5.125 -17.326 1.00 68.88 95 ALA A C 1
ATOM 767 O O . ALA A 1 95 ? 11.032 -5.680 -16.256 1.00 68.88 95 ALA A O 1
ATOM 768 N N . GLU A 1 96 ? 11.538 -5.397 -18.420 1.00 72.44 96 GLU A N 1
ATOM 769 C CA . GLU A 1 96 ? 12.675 -6.321 -18.452 1.00 72.44 96 GLU A CA 1
ATOM 770 C C . GLU A 1 96 ? 13.795 -5.836 -17.526 1.00 72.44 96 GLU A C 1
ATOM 772 O O . GLU A 1 96 ? 14.292 -6.608 -16.714 1.00 72.44 96 GLU A O 1
ATOM 777 N N . LYS A 1 97 ? 14.128 -4.540 -17.554 1.00 65.75 97 LYS A N 1
ATOM 778 C CA . LYS A 1 97 ? 15.110 -3.943 -16.630 1.00 65.75 97 LYS A CA 1
ATOM 779 C C . LYS A 1 97 ? 14.688 -4.021 -15.160 1.00 65.75 97 LYS A C 1
ATOM 781 O O . LYS A 1 97 ? 15.551 -4.124 -14.298 1.00 65.75 97 LYS A O 1
ATOM 786 N N . LEU A 1 98 ? 13.386 -3.964 -14.870 1.00 58.97 98 LEU A N 1
ATOM 787 C CA . LEU A 1 98 ? 12.847 -4.148 -13.518 1.00 58.97 98 LEU A CA 1
ATOM 788 C C . LEU A 1 98 ? 12.760 -5.616 -13.081 1.00 58.97 98 LEU A C 1
ATOM 790 O O . LEU A 1 98 ? 12.840 -5.899 -11.891 1.00 58.97 98 LEU A O 1
ATOM 794 N N . ALA A 1 99 ? 12.488 -6.526 -14.017 1.00 56.12 99 ALA A N 1
ATOM 795 C CA . ALA A 1 99 ? 12.271 -7.947 -13.755 1.00 56.12 99 ALA A CA 1
ATOM 796 C C . ALA A 1 99 ? 13.577 -8.748 -13.696 1.00 56.12 99 ALA A C 1
ATOM 798 O O . ALA A 1 99 ? 13.599 -9.840 -13.129 1.00 56.12 99 ALA A O 1
ATOM 799 N N . LEU A 1 100 ? 14.654 -8.214 -14.270 1.00 45.94 100 LEU A N 1
ATOM 800 C CA . LEU A 1 100 ? 16.008 -8.623 -13.947 1.00 45.94 100 LEU A CA 1
ATOM 801 C C . LEU A 1 100 ? 16.291 -8.136 -12.522 1.00 45.94 100 LEU A C 1
ATOM 803 O O . LEU A 1 100 ? 16.172 -6.944 -12.257 1.00 45.94 100 LEU A O 1
ATOM 807 N N . ASP A 1 101 ? 16.714 -9.026 -11.624 1.00 45.62 101 ASP A N 1
ATOM 808 C CA . ASP A 1 101 ? 17.112 -8.748 -10.226 1.00 45.62 101 ASP A CA 1
ATOM 809 C C . ASP A 1 101 ? 18.283 -7.732 -10.078 1.00 45.62 101 ASP A C 1
ATOM 811 O O . ASP A 1 101 ? 18.911 -7.622 -9.028 1.00 45.62 101 ASP A O 1
ATOM 815 N N . ASN A 1 102 ? 18.592 -6.986 -11.141 1.00 44.22 102 ASN A N 1
ATOM 816 C CA . ASN A 1 102 ? 19.634 -5.988 -11.299 1.00 44.22 102 ASN A CA 1
ATOM 817 C C . ASN A 1 102 ? 19.022 -4.690 -11.854 1.00 44.22 102 ASN A C 1
ATOM 819 O O . ASN A 1 102 ? 19.349 -4.278 -12.969 1.00 44.22 102 ASN A O 1
ATOM 823 N N . ILE A 1 103 ? 18.143 -4.023 -11.098 1.00 51.22 103 ILE A N 1
ATOM 824 C CA . ILE A 1 103 ? 17.849 -2.623 -11.417 1.00 51.22 103 ILE A CA 1
ATOM 825 C C . ILE A 1 103 ? 19.162 -1.861 -11.244 1.00 51.22 103 ILE A C 1
ATOM 827 O O . ILE A 1 103 ? 19.673 -1.752 -10.127 1.00 51.22 103 ILE A O 1
ATOM 831 N N . GLU A 1 104 ? 19.726 -1.361 -12.345 1.00 54.78 104 GLU A N 1
ATOM 832 C CA . GLU A 1 104 ? 20.972 -0.609 -12.273 1.00 54.78 104 GLU A CA 1
ATOM 833 C C . GLU A 1 104 ? 20.785 0.598 -11.332 1.00 54.78 104 GLU A C 1
ATOM 835 O O . GLU A 1 104 ? 19.798 1.333 -11.478 1.00 54.78 104 GLU A O 1
ATOM 840 N N . PRO A 1 105 ? 21.710 0.827 -10.379 1.00 57.28 105 PRO A N 1
ATOM 841 C CA . PRO A 1 105 ? 21.665 1.955 -9.448 1.00 57.28 105 PRO A CA 1
ATOM 842 C C . PRO A 1 105 ? 21.321 3.287 -10.116 1.00 57.28 105 PRO A C 1
ATOM 844 O O . PRO A 1 105 ? 20.516 4.065 -9.598 1.00 57.28 105 PRO A O 1
ATOM 847 N N . ASP A 1 106 ? 21.882 3.512 -11.303 1.00 58.91 106 ASP A N 1
ATOM 848 C CA . ASP A 1 106 ? 21.698 4.731 -12.082 1.00 58.91 106 ASP A CA 1
ATOM 849 C C . ASP A 1 106 ? 20.275 4.885 -12.628 1.00 58.91 106 ASP A C 1
ATOM 851 O O . ASP A 1 106 ? 19.763 6.002 -12.692 1.00 58.91 106 ASP A O 1
ATOM 855 N N . THR A 1 107 ? 19.572 3.784 -12.911 1.00 57.62 107 THR A N 1
ATOM 856 C CA . THR A 1 107 ? 18.151 3.842 -13.279 1.00 57.62 107 THR A CA 1
ATOM 857 C C . THR A 1 107 ? 17.330 4.364 -12.103 1.00 57.62 107 THR A C 1
ATOM 859 O O . THR A 1 107 ? 16.537 5.286 -12.271 1.00 57.62 107 THR A O 1
ATOM 862 N N . ILE A 1 108 ? 17.551 3.855 -10.887 1.00 60.72 108 ILE A N 1
ATOM 863 C CA . ILE A 1 108 ? 16.809 4.319 -9.701 1.00 60.72 108 ILE A CA 1
ATOM 864 C C . ILE A 1 108 ? 17.183 5.775 -9.369 1.00 60.72 108 ILE A C 1
ATOM 866 O O . ILE A 1 108 ? 16.302 6.559 -9.013 1.00 60.72 108 ILE A O 1
ATOM 870 N N . ARG A 1 109 ? 18.447 6.181 -9.565 1.00 65.06 109 ARG A N 1
ATOM 871 C CA . ARG A 1 109 ? 18.879 7.589 -9.445 1.00 65.06 109 ARG A CA 1
ATOM 872 C C . ARG A 1 109 ? 18.143 8.52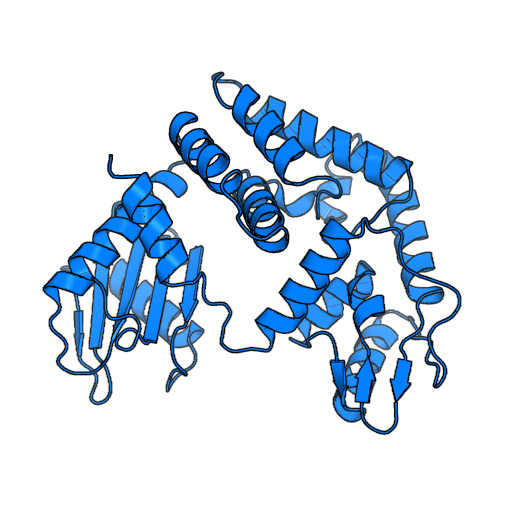2 -10.381 1.00 65.06 109 ARG A C 1
ATOM 874 O O . ARG A 1 109 ? 17.569 9.498 -9.907 1.00 65.06 109 ARG A O 1
ATOM 881 N N . CYS A 1 110 ? 18.133 8.211 -11.677 1.00 65.19 110 CYS A N 1
ATOM 882 C CA . CYS A 1 110 ? 17.435 9.020 -12.670 1.00 65.19 110 CYS A CA 1
ATOM 883 C C . CYS A 1 110 ? 15.954 9.171 -12.318 1.00 65.19 110 CYS A C 1
ATOM 885 O O . CYS A 1 110 ? 15.389 10.250 -12.477 1.00 65.19 110 CYS A O 1
ATOM 887 N N . LEU A 1 111 ? 15.332 8.116 -11.784 1.00 60.94 111 LEU A N 1
ATOM 888 C CA . LEU A 1 111 ? 13.951 8.191 -11.323 1.00 60.94 111 LEU A CA 1
ATOM 889 C C . LEU A 1 111 ? 13.791 9.135 -10.133 1.00 60.94 111 LEU A C 1
ATOM 891 O O . LEU A 1 111 ? 12.907 9.983 -10.171 1.00 60.94 111 LEU A O 1
ATOM 895 N N . ILE A 1 112 ? 14.649 9.054 -9.115 1.00 65.50 112 ILE A N 1
ATOM 896 C CA . ILE A 1 112 ? 14.583 9.952 -7.951 1.00 65.50 112 ILE A CA 1
ATOM 897 C C . ILE A 1 112 ? 14.820 11.410 -8.323 1.00 65.50 112 ILE A C 1
ATOM 899 O O . ILE A 1 112 ? 14.089 12.277 -7.840 1.00 65.50 112 ILE A O 1
ATOM 903 N N . ASP A 1 113 ? 15.817 11.694 -9.159 1.00 66.44 113 ASP A N 1
ATOM 904 C CA . ASP A 1 113 ? 16.104 13.067 -9.575 1.00 66.44 113 ASP A CA 1
ATOM 905 C C . ASP A 1 113 ? 14.902 13.707 -10.270 1.00 66.44 113 ASP A C 1
ATOM 907 O O . ASP A 1 113 ? 14.663 14.898 -10.110 1.00 66.44 113 ASP A O 1
ATOM 911 N N . GLU A 1 114 ? 14.075 12.908 -10.934 1.00 60.12 114 GLU A N 1
ATOM 912 C CA . GLU A 1 114 ? 12.834 13.349 -11.564 1.00 60.12 114 GLU A CA 1
ATOM 913 C C . GLU A 1 114 ? 11.652 13.394 -10.580 1.00 60.12 114 GLU A C 1
ATOM 915 O O . GLU A 1 114 ? 10.821 14.303 -10.659 1.00 60.12 114 GLU A O 1
ATOM 920 N N . LEU A 1 115 ? 11.596 12.496 -9.584 1.00 61.84 115 LEU A N 1
ATOM 921 C CA . LEU A 1 115 ? 10.646 12.601 -8.462 1.00 61.84 115 LEU A CA 1
ATOM 922 C C . LEU A 1 115 ? 10.816 13.924 -7.698 1.00 61.84 115 LEU A C 1
ATOM 924 O O . LEU A 1 115 ? 9.825 14.508 -7.248 1.00 61.84 115 LEU A O 1
ATOM 928 N N . ARG A 1 116 ? 12.052 14.440 -7.605 1.00 64.25 116 ARG A N 1
ATOM 929 C CA . ARG A 1 116 ? 12.361 15.751 -7.009 1.00 64.25 116 ARG A CA 1
ATOM 930 C C . ARG A 1 116 ? 11.743 16.923 -7.785 1.00 64.25 116 ARG A C 1
ATOM 932 O O . ARG A 1 116 ? 11.491 17.969 -7.188 1.00 64.25 116 ARG A O 1
ATOM 939 N N . ILE A 1 117 ? 11.431 16.772 -9.077 1.00 60.59 117 ILE A N 1
ATOM 940 C CA . ILE A 1 117 ? 10.935 17.851 -9.959 1.00 60.59 117 ILE A CA 1
ATOM 941 C C . ILE A 1 117 ? 9.398 17.985 -9.866 1.00 60.59 117 ILE A C 1
ATOM 943 O O . ILE A 1 117 ? 8.679 18.145 -10.852 1.00 60.59 117 ILE A O 1
ATOM 947 N N . GLY A 1 118 ? 8.867 17.959 -8.640 1.00 67.12 118 GLY A N 1
ATOM 948 C CA . GLY A 1 118 ? 7.478 18.337 -8.360 1.00 67.12 118 GLY A CA 1
ATOM 949 C C . GLY A 1 118 ? 6.437 17.239 -8.580 1.00 67.12 118 GLY A C 1
ATOM 950 O O . GLY A 1 118 ? 5.288 17.551 -8.905 1.00 67.12 118 GLY A O 1
ATOM 951 N N . MET A 1 119 ? 6.800 15.965 -8.398 1.00 71.50 119 MET A N 1
ATOM 952 C CA . MET A 1 119 ? 5.796 14.900 -8.341 1.00 71.50 119 MET A CA 1
ATOM 953 C C . MET A 1 119 ? 4.926 15.032 -7.077 1.00 71.50 119 MET A C 1
ATOM 955 O O . MET A 1 119 ? 5.428 15.415 -6.017 1.00 71.50 119 MET A O 1
ATOM 959 N N . PRO A 1 120 ? 3.622 14.706 -7.146 1.00 75.75 120 PRO A N 1
ATOM 960 C CA . PRO A 1 120 ? 2.763 14.694 -5.966 1.00 75.75 120 PRO A CA 1
ATOM 961 C C . PRO A 1 120 ? 3.257 13.711 -4.891 1.00 75.75 120 PRO A C 1
ATOM 963 O O . PRO A 1 120 ? 3.685 12.602 -5.206 1.00 75.75 120 PRO A O 1
ATOM 966 N N . ASN A 1 121 ? 3.109 14.063 -3.610 1.00 82.75 121 ASN A N 1
ATOM 967 C CA . ASN A 1 121 ? 3.609 13.248 -2.490 1.00 82.75 121 ASN A CA 1
ATOM 968 C C . ASN A 1 121 ? 3.085 11.804 -2.473 1.00 82.75 121 ASN A C 1
ATOM 970 O O . ASN A 1 121 ? 3.836 10.886 -2.149 1.00 82.75 121 ASN A O 1
ATOM 974 N N . TRP A 1 122 ? 1.820 11.583 -2.845 1.00 81.31 122 TRP A N 1
ATOM 975 C CA . TRP A 1 122 ? 1.242 10.238 -2.917 1.00 81.31 122 TRP A CA 1
ATOM 976 C C . TRP A 1 122 ? 2.005 9.338 -3.899 1.00 81.31 122 TRP A C 1
ATOM 978 O O . TRP A 1 122 ? 2.152 8.145 -3.649 1.00 81.31 122 TRP A O 1
ATOM 988 N N . PHE A 1 123 ? 2.515 9.906 -4.997 1.00 77.81 123 PHE A N 1
ATOM 989 C CA . PHE A 1 123 ? 3.255 9.162 -6.009 1.00 77.81 123 PHE A CA 1
ATOM 990 C C . PHE A 1 123 ? 4.620 8.743 -5.472 1.00 77.81 123 PHE A C 1
ATOM 992 O O . PHE A 1 123 ? 5.011 7.592 -5.635 1.00 77.81 123 PHE A O 1
ATOM 999 N N . ASN A 1 124 ? 5.298 9.639 -4.750 1.00 80.69 124 ASN A N 1
ATOM 1000 C CA . ASN A 1 124 ? 6.580 9.341 -4.111 1.00 80.69 124 ASN A CA 1
ATOM 1001 C C . ASN A 1 124 ? 6.449 8.189 -3.102 1.00 80.69 124 ASN A C 1
ATOM 1003 O O . ASN A 1 124 ? 7.288 7.291 -3.089 1.00 80.69 124 ASN A O 1
ATOM 1007 N N . TYR A 1 125 ? 5.375 8.158 -2.302 1.00 84.62 125 TYR A N 1
ATOM 1008 C CA . TYR A 1 125 ? 5.101 6.994 -1.453 1.00 84.62 125 TYR A CA 1
ATOM 1009 C C . TYR A 1 125 ? 4.807 5.747 -2.252 1.00 84.62 125 TYR A C 1
ATOM 1011 O O . TYR A 1 125 ? 5.340 4.695 -1.922 1.00 84.62 125 TYR A O 1
ATOM 1019 N N . HIS A 1 126 ? 3.953 5.845 -3.269 1.00 81.31 126 HIS A N 1
ATOM 1020 C CA . HIS A 1 126 ? 3.604 4.684 -4.068 1.00 81.31 126 HIS A CA 1
ATOM 1021 C C . HIS A 1 126 ? 4.855 4.049 -4.676 1.00 81.31 126 HIS A C 1
ATOM 1023 O O . HIS A 1 126 ? 5.069 2.851 -4.527 1.00 81.31 126 HIS A O 1
ATOM 1029 N N . PHE A 1 127 ? 5.730 4.874 -5.253 1.00 77.31 127 PHE A N 1
ATOM 1030 C CA . PHE A 1 127 ? 7.011 4.447 -5.795 1.00 77.31 127 PHE A CA 1
ATOM 1031 C C . PHE A 1 127 ? 7.913 3.816 -4.729 1.00 77.31 127 PHE A C 1
ATOM 1033 O O . PHE A 1 127 ? 8.432 2.726 -4.951 1.00 77.31 127 PHE A O 1
ATOM 1040 N N . LEU A 1 128 ? 8.047 4.439 -3.553 1.00 82.44 128 LEU A N 1
ATOM 1041 C CA . LEU A 1 128 ? 8.788 3.865 -2.427 1.00 82.44 128 LEU A CA 1
ATOM 1042 C C . LEU A 1 128 ? 8.242 2.489 -2.019 1.00 82.44 128 LEU A C 1
ATOM 1044 O O . LEU A 1 128 ? 9.021 1.556 -1.842 1.00 82.44 128 LEU A O 1
ATOM 1048 N N . GLN A 1 129 ? 6.920 2.336 -1.907 1.00 81.81 129 GLN A N 1
ATOM 1049 C CA . GLN A 1 129 ? 6.306 1.053 -1.557 1.00 81.81 129 GLN A CA 1
ATOM 1050 C C . GLN A 1 129 ? 6.518 0.001 -2.654 1.00 81.81 129 GLN A C 1
ATOM 1052 O O . GLN A 1 129 ? 6.806 -1.151 -2.343 1.00 81.81 129 GLN A O 1
ATOM 1057 N N . CYS A 1 130 ? 6.434 0.385 -3.931 1.00 74.31 130 CYS A N 1
ATOM 1058 C CA . CYS A 1 130 ? 6.754 -0.497 -5.053 1.00 74.31 130 CYS A CA 1
ATOM 1059 C C . CYS A 1 130 ? 8.224 -0.928 -5.041 1.00 74.31 130 CYS A C 1
ATOM 1061 O O . CYS A 1 130 ? 8.506 -2.103 -5.257 1.00 74.31 130 CYS A O 1
ATOM 1063 N N . LEU A 1 131 ? 9.149 -0.011 -4.746 1.00 73.25 131 LEU A N 1
ATOM 1064 C CA . LEU A 1 131 ? 10.574 -0.313 -4.642 1.00 73.25 131 LEU A CA 1
ATOM 1065 C C . LEU A 1 131 ? 10.837 -1.314 -3.510 1.00 73.25 131 LEU A C 1
ATOM 1067 O O . LEU A 1 131 ? 11.466 -2.341 -3.736 1.00 73.25 131 LEU A O 1
ATOM 1071 N N . VAL A 1 132 ? 10.294 -1.075 -2.315 1.00 78.06 132 VAL A N 1
ATOM 1072 C CA . VAL A 1 132 ? 10.404 -2.017 -1.187 1.00 78.06 132 VAL A CA 1
ATOM 1073 C C . VAL A 1 132 ? 9.803 -3.380 -1.551 1.00 78.06 132 VAL A C 1
ATOM 1075 O O . VAL A 1 132 ? 10.425 -4.413 -1.312 1.00 78.06 132 VAL A O 1
ATOM 1078 N N . ALA A 1 133 ? 8.633 -3.406 -2.192 1.00 73.38 133 ALA A N 1
ATOM 1079 C CA . ALA A 1 133 ? 8.013 -4.650 -2.640 1.00 73.38 133 ALA A CA 1
ATOM 1080 C C . ALA A 1 133 ? 8.866 -5.402 -3.677 1.00 73.38 133 ALA A C 1
ATOM 1082 O O . ALA A 1 133 ? 9.004 -6.614 -3.560 1.00 73.38 133 ALA A O 1
ATOM 1083 N N . SER A 1 134 ? 9.484 -4.700 -4.635 1.00 66.06 134 SER A N 1
ATOM 1084 C CA . SER A 1 134 ? 10.364 -5.306 -5.650 1.00 66.06 134 SER A CA 1
ATOM 1085 C C . SER A 1 134 ? 11.635 -5.936 -5.081 1.00 66.06 134 SER A C 1
ATOM 1087 O O . SER A 1 134 ? 12.273 -6.735 -5.752 1.00 66.06 134 SER A O 1
ATOM 1089 N N . LEU A 1 135 ? 11.994 -5.604 -3.840 1.00 71.50 135 LEU A N 1
ATOM 1090 C CA . LEU A 1 135 ? 13.139 -6.176 -3.135 1.00 71.50 135 LEU A CA 1
ATOM 1091 C C . LEU A 1 135 ? 12.736 -7.333 -2.195 1.00 71.50 135 LEU A C 1
ATOM 1093 O O . LEU A 1 135 ? 13.501 -7.694 -1.295 1.00 71.50 135 LEU A O 1
ATOM 1097 N N . ASP A 1 136 ? 11.531 -7.887 -2.378 1.00 74.94 136 ASP A N 1
ATOM 1098 C CA . ASP A 1 136 ? 10.900 -8.917 -1.540 1.00 74.94 136 ASP A CA 1
ATOM 1099 C C . ASP A 1 136 ? 10.722 -8.497 -0.072 1.00 74.94 136 ASP A C 1
ATOM 1101 O O . ASP A 1 136 ? 10.778 -9.302 0.861 1.00 74.94 136 ASP A O 1
ATOM 1105 N N . MET A 1 137 ? 10.504 -7.201 0.150 1.00 84.00 137 MET A N 1
ATOM 1106 C CA . MET A 1 137 ? 10.329 -6.613 1.479 1.00 84.00 137 MET A CA 1
ATOM 1107 C C . MET A 1 137 ? 8.907 -6.107 1.731 1.00 84.00 137 MET A C 1
ATOM 1109 O O . MET A 1 137 ? 8.672 -5.379 2.692 1.00 84.00 137 MET A O 1
ATOM 1113 N N . SER A 1 138 ? 7.930 -6.504 0.910 1.00 81.81 138 SER A N 1
ATOM 1114 C CA . SER A 1 138 ? 6.529 -6.078 1.067 1.00 81.81 138 SER A CA 1
ATOM 1115 C C . SER A 1 138 ? 5.933 -6.432 2.433 1.00 81.81 138 SER A C 1
ATOM 1117 O O . SER A 1 138 ? 4.996 -5.779 2.886 1.00 81.81 138 SER A O 1
ATOM 1119 N N . TRP A 1 139 ? 6.483 -7.446 3.104 1.00 89.06 139 TRP A N 1
ATOM 1120 C CA . TRP A 1 139 ? 6.066 -7.870 4.437 1.00 89.06 139 TRP A CA 1
ATOM 1121 C C . TRP A 1 139 ? 6.376 -6.840 5.532 1.00 89.06 139 TRP A C 1
ATOM 1123 O O . TRP A 1 139 ? 5.726 -6.878 6.571 1.00 89.06 139 TRP A O 1
ATOM 1133 N N . LEU A 1 140 ? 7.307 -5.901 5.314 1.00 91.31 140 LEU A N 1
ATOM 1134 C CA . LEU A 1 140 ? 7.676 -4.852 6.280 1.00 91.31 140 LEU A CA 1
ATOM 1135 C C . LEU A 1 140 ? 6.578 -3.790 6.476 1.00 91.31 140 LEU A C 1
ATOM 1137 O O . LEU A 1 140 ? 6.636 -3.007 7.425 1.00 91.31 140 LEU A O 1
ATOM 1141 N N . GLY A 1 141 ? 5.552 -3.789 5.621 1.00 92.88 141 GLY A N 1
ATOM 1142 C CA . GLY A 1 141 ? 4.461 -2.824 5.660 1.00 92.88 141 GLY A CA 1
ATOM 1143 C C . GLY A 1 141 ? 4.861 -1.435 5.173 1.00 92.88 141 GLY A C 1
ATOM 1144 O O . GLY A 1 141 ? 5.887 -1.245 4.521 1.00 92.88 141 GLY A O 1
ATOM 1145 N N . PHE A 1 142 ? 4.016 -0.448 5.468 1.00 94.94 142 PHE A N 1
ATOM 1146 C CA . PHE A 1 142 ? 4.247 0.923 5.026 1.00 94.94 142 PHE A CA 1
ATOM 1147 C C . PHE A 1 142 ? 5.325 1.631 5.845 1.00 94.94 142 PHE A C 1
ATOM 1149 O O . PHE A 1 142 ? 5.243 1.719 7.071 1.00 94.94 142 PHE A O 1
ATOM 1156 N N . LEU A 1 143 ? 6.290 2.201 5.122 1.00 94.75 143 LEU A N 1
ATOM 1157 C CA . LEU A 1 143 ? 7.343 3.056 5.661 1.00 94.75 143 LEU A CA 1
ATOM 1158 C C . LEU A 1 143 ? 6.838 4.499 5.811 1.00 94.75 143 LEU A C 1
ATOM 1160 O O . LEU A 1 143 ? 6.679 5.212 4.817 1.00 94.75 143 LEU A O 1
ATOM 1164 N N . ASP A 1 144 ? 6.545 4.907 7.045 1.00 95.62 144 ASP A N 1
ATOM 1165 C CA . ASP A 1 144 ? 6.076 6.250 7.388 1.00 95.62 144 ASP A CA 1
ATOM 1166 C C . ASP A 1 144 ? 7.247 7.226 7.591 1.00 95.62 144 ASP A C 1
ATOM 1168 O O . ASP A 1 144 ? 8.308 6.859 8.088 1.00 95.62 144 ASP A O 1
ATOM 1172 N N . GLY A 1 145 ? 7.045 8.496 7.242 1.00 93.69 145 GLY A N 1
ATOM 1173 C CA . GLY A 1 145 ? 8.114 9.496 7.140 1.00 93.69 145 GLY A CA 1
ATOM 1174 C C . GLY A 1 145 ? 8.147 10.159 5.767 1.00 93.69 145 GLY A C 1
ATOM 1175 O O . GLY A 1 145 ? 7.233 9.977 4.972 1.00 93.69 145 GLY A O 1
ATOM 1176 N N . ASN A 1 146 ? 9.165 10.966 5.475 1.00 93.50 146 ASN A N 1
ATOM 1177 C CA . ASN A 1 146 ? 9.273 11.636 4.180 1.00 93.50 146 ASN A CA 1
ATOM 1178 C C . ASN A 1 146 ? 9.720 10.630 3.096 1.00 93.50 146 ASN A C 1
ATOM 1180 O O . ASN A 1 146 ? 10.837 10.114 3.180 1.00 93.50 146 ASN A O 1
ATOM 1184 N N . PRO A 1 147 ? 8.903 10.349 2.060 1.00 88.75 147 PRO A N 1
ATOM 1185 C CA . PRO A 1 147 ? 9.243 9.331 1.071 1.00 88.75 147 PRO A CA 1
ATOM 1186 C C . PRO A 1 147 ? 10.489 9.695 0.256 1.00 88.75 147 PRO A C 1
ATOM 1188 O O . PRO A 1 147 ? 11.228 8.797 -0.134 1.00 88.75 147 PRO A O 1
ATOM 1191 N N . ILE A 1 148 ? 10.759 10.987 0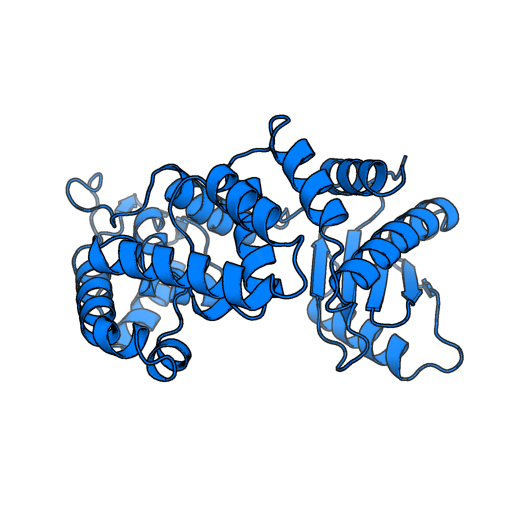.035 1.00 88.00 148 ILE A N 1
ATOM 1192 C CA . ILE A 1 148 ? 11.950 11.434 -0.699 1.00 88.00 148 ILE A CA 1
ATOM 1193 C C . ILE A 1 148 ? 13.220 11.136 0.097 1.00 88.00 148 ILE A C 1
ATOM 1195 O O . ILE A 1 148 ? 14.160 10.589 -0.465 1.00 88.00 148 ILE A O 1
ATOM 1199 N N . GLU A 1 149 ? 13.233 11.399 1.405 1.00 91.75 149 GLU A N 1
ATOM 1200 C CA . GLU A 1 149 ? 14.391 11.097 2.262 1.00 91.75 149 GLU A CA 1
ATOM 1201 C C . GLU A 1 149 ? 14.700 9.593 2.285 1.00 91.75 149 GLU A C 1
ATOM 1203 O O . GLU A 1 149 ? 15.862 9.191 2.196 1.00 91.75 149 GLU A O 1
ATOM 1208 N N . HIS A 1 150 ? 13.664 8.748 2.351 1.00 91.94 150 HIS A N 1
ATOM 1209 C CA . HIS A 1 150 ? 13.834 7.297 2.270 1.00 91.94 150 HIS A CA 1
ATOM 1210 C C . HIS A 1 150 ? 14.396 6.859 0.919 1.00 91.94 150 HIS A C 1
ATOM 1212 O O . HIS A 1 150 ? 15.340 6.074 0.873 1.00 91.94 150 HIS A O 1
ATOM 1218 N N . LEU A 1 151 ? 13.840 7.376 -0.176 1.00 85.06 151 LEU A N 1
ATOM 1219 C CA . LEU A 1 151 ? 14.299 7.065 -1.526 1.00 85.06 151 LEU A CA 1
ATOM 1220 C C . LEU A 1 151 ? 15.757 7.498 -1.737 1.00 85.06 151 LEU A C 1
ATOM 1222 O O . LEU A 1 151 ? 16.563 6.703 -2.218 1.00 85.06 151 LEU A O 1
ATOM 1226 N N . GLU A 1 152 ? 16.122 8.713 -1.325 1.00 86.12 152 GLU A N 1
ATOM 1227 C CA . GLU A 1 152 ? 17.495 9.227 -1.399 1.00 86.12 152 GLU A CA 1
ATOM 1228 C C . GLU A 1 152 ? 18.469 8.349 -0.610 1.00 86.12 152 GLU A C 1
ATOM 1230 O O . GLU A 1 152 ? 19.536 7.983 -1.115 1.00 86.12 152 GLU A O 1
ATOM 1235 N N . TYR A 1 153 ? 18.092 7.948 0.606 1.00 87.56 153 TYR A N 1
ATOM 1236 C CA . TYR A 1 153 ? 18.910 7.034 1.392 1.00 87.56 153 TYR A CA 1
ATOM 1237 C C . TYR A 1 153 ? 19.102 5.697 0.669 1.00 87.56 153 TYR A C 1
ATOM 1239 O O . TYR A 1 153 ? 20.230 5.230 0.524 1.00 87.56 153 TYR A O 1
ATOM 1247 N N . ILE A 1 154 ? 18.014 5.093 0.187 1.00 83.94 154 ILE A N 1
ATOM 1248 C CA . ILE A 1 154 ? 18.048 3.801 -0.505 1.00 83.94 154 ILE A CA 1
ATOM 1249 C C . ILE A 1 154 ? 18.972 3.878 -1.727 1.00 83.94 154 ILE A C 1
ATOM 1251 O O . ILE A 1 154 ? 19.868 3.052 -1.887 1.00 83.94 154 ILE A O 1
ATOM 1255 N N . VAL A 1 155 ? 18.842 4.922 -2.542 1.00 77.75 155 VAL A N 1
ATOM 1256 C CA . VAL A 1 155 ? 19.623 5.077 -3.776 1.00 77.75 155 VAL A CA 1
ATOM 1257 C C . VAL A 1 155 ? 21.094 5.387 -3.567 1.00 77.75 155 VAL A C 1
ATOM 1259 O O . VAL A 1 155 ? 21.936 4.888 -4.318 1.00 77.75 155 VAL A O 1
ATOM 1262 N N . THR A 1 156 ? 21.442 6.153 -2.535 1.00 78.62 156 THR A N 1
ATOM 1263 C CA . THR A 1 156 ? 22.858 6.371 -2.195 1.00 78.62 156 THR A CA 1
ATOM 1264 C C . THR A 1 156 ? 23.561 5.087 -1.746 1.00 78.62 156 THR A C 1
ATOM 1266 O O . THR A 1 156 ? 24.788 5.048 -1.713 1.00 78.62 156 THR A O 1
ATOM 1269 N N . ARG A 1 157 ? 22.813 4.022 -1.423 1.00 78.06 157 ARG A N 1
ATOM 1270 C CA . ARG A 1 157 ? 23.346 2.732 -0.956 1.00 78.06 157 ARG A CA 1
ATOM 1271 C C . ARG A 1 157 ? 23.215 1.583 -1.955 1.00 78.06 157 ARG A C 1
ATOM 1273 O O . ARG A 1 157 ? 23.828 0.542 -1.732 1.00 78.06 157 ARG A O 1
ATOM 1280 N N . ILE A 1 158 ? 22.483 1.773 -3.054 1.00 70.56 158 ILE A N 1
ATOM 1281 C CA . ILE A 1 158 ? 22.324 0.766 -4.116 1.00 70.56 158 ILE A CA 1
ATOM 1282 C C . ILE A 1 158 ? 23.627 0.550 -4.922 1.00 70.56 158 ILE A C 1
ATOM 1284 O O . ILE A 1 158 ? 23.812 -0.514 -5.498 1.00 70.56 158 ILE A O 1
ATOM 1288 N N . ASP A 1 159 ? 24.580 1.490 -4.895 1.00 59.56 159 ASP A N 1
ATOM 1289 C CA . ASP A 1 159 ? 25.829 1.450 -5.689 1.00 59.56 159 ASP A CA 1
ATOM 1290 C C . ASP A 1 159 ? 26.845 0.362 -5.353 1.00 59.56 159 ASP A C 1
ATOM 1292 O O . ASP A 1 159 ? 27.856 0.195 -6.037 1.00 59.56 159 ASP A O 1
ATOM 1296 N N . HIS A 1 160 ? 26.632 -0.357 -4.266 1.00 53.62 160 HIS A N 1
ATOM 1297 C CA . HIS A 1 160 ? 27.574 -1.355 -3.806 1.00 53.62 160 HIS A CA 1
ATOM 1298 C C . HIS A 1 160 ? 26.946 -2.727 -4.022 1.00 53.62 160 HIS A C 1
ATOM 1300 O O . HIS A 1 160 ? 25.769 -2.910 -3.732 1.00 53.62 160 HIS A O 1
ATOM 1306 N N . LEU A 1 161 ? 27.737 -3.714 -4.459 1.00 47.09 161 LEU A N 1
ATOM 1307 C CA . LEU A 1 161 ? 27.394 -5.145 -4.617 1.00 47.09 161 LEU A CA 1
ATOM 1308 C C . LEU A 1 161 ? 26.758 -5.816 -3.362 1.00 47.09 161 LEU A C 1
ATOM 1310 O O . LEU A 1 161 ? 26.519 -7.017 -3.350 1.00 47.09 161 LEU A O 1
ATOM 1314 N N . PHE A 1 162 ? 26.471 -5.034 -2.317 1.00 53.66 162 PHE A N 1
ATOM 1315 C CA . PHE A 1 162 ? 25.837 -5.349 -1.036 1.00 53.66 162 PHE A CA 1
ATOM 1316 C C . PHE A 1 162 ? 24.542 -4.531 -0.795 1.00 53.66 162 PHE A C 1
ATOM 1318 O O . PHE A 1 162 ? 24.122 -4.331 0.350 1.00 53.66 162 PHE A O 1
ATOM 1325 N N . GLY A 1 163 ? 23.927 -4.002 -1.861 1.00 69.94 163 GLY A N 1
ATOM 1326 C CA . GLY A 1 163 ? 22.816 -3.050 -1.784 1.00 69.94 163 GLY A CA 1
ATOM 1327 C C . GLY A 1 163 ? 21.592 -3.611 -1.065 1.00 69.94 163 GLY A C 1
ATOM 1328 O O . GLY A 1 163 ? 21.056 -2.954 -0.177 1.00 69.94 163 GLY A O 1
ATOM 1329 N N . ARG A 1 164 ? 21.190 -4.852 -1.365 1.00 76.06 164 ARG A N 1
ATOM 1330 C CA . ARG A 1 164 ? 19.969 -5.442 -0.794 1.00 76.06 164 ARG A CA 1
ATOM 1331 C C . ARG A 1 164 ? 20.008 -5.534 0.730 1.00 76.06 164 ARG A C 1
ATOM 1333 O O . ARG A 1 164 ? 19.079 -5.053 1.367 1.00 76.06 164 ARG A O 1
ATOM 1340 N N . ASP A 1 165 ? 21.067 -6.091 1.315 1.00 82.62 165 ASP A N 1
ATOM 1341 C CA . ASP A 1 165 ? 21.163 -6.252 2.775 1.00 82.62 165 ASP A CA 1
ATOM 1342 C C . ASP A 1 165 ? 21.255 -4.900 3.489 1.00 82.62 165 ASP A C 1
ATOM 1344 O O . ASP A 1 165 ? 20.660 -4.707 4.548 1.00 82.62 165 ASP A O 1
ATOM 1348 N N . THR A 1 166 ? 21.938 -3.928 2.878 1.00 85.12 166 THR A N 1
ATOM 1349 C CA . THR A 1 166 ? 22.027 -2.561 3.408 1.00 85.12 166 THR A CA 1
ATOM 1350 C C . THR A 1 166 ? 20.660 -1.872 3.398 1.00 85.12 166 THR A C 1
ATOM 1352 O O . THR A 1 166 ? 20.265 -1.261 4.392 1.00 85.12 166 THR A O 1
ATOM 1355 N N . ILE A 1 167 ? 19.915 -1.989 2.294 1.00 85.38 167 ILE A N 1
ATOM 1356 C CA . ILE A 1 167 ? 18.558 -1.443 2.169 1.00 85.38 167 ILE A CA 1
ATOM 1357 C C . ILE A 1 167 ? 17.619 -2.156 3.136 1.00 85.38 167 ILE A C 1
ATOM 1359 O O . ILE A 1 167 ? 16.869 -1.492 3.843 1.00 85.38 167 ILE A O 1
ATOM 1363 N N . LEU A 1 168 ? 17.688 -3.485 3.219 1.00 87.25 168 LEU A N 1
ATOM 1364 C CA . LEU A 1 168 ? 16.889 -4.275 4.150 1.00 87.25 168 LEU A CA 1
ATOM 1365 C C . LEU A 1 168 ? 17.153 -3.862 5.594 1.00 87.25 168 LEU A C 1
ATOM 1367 O O . LEU A 1 168 ? 16.196 -3.642 6.335 1.00 87.25 168 LEU A O 1
ATOM 1371 N N . SER A 1 169 ? 18.419 -3.700 5.985 1.00 90.25 169 SER A N 1
ATOM 1372 C CA . SER A 1 169 ? 18.783 -3.214 7.317 1.00 90.25 169 SER A CA 1
ATOM 1373 C C . SER A 1 169 ? 18.185 -1.831 7.568 1.00 90.25 169 SER A C 1
ATOM 1375 O O . SER A 1 169 ? 17.548 -1.616 8.596 1.00 90.25 169 SER A O 1
ATOM 1377 N N . TYR A 1 170 ? 18.300 -0.914 6.605 1.00 92.94 170 TYR A N 1
ATOM 1378 C CA . TYR A 1 170 ? 17.729 0.426 6.719 1.00 92.94 170 TYR A CA 1
ATOM 1379 C C . TYR A 1 170 ? 16.202 0.421 6.850 1.00 92.94 170 TYR A C 1
ATOM 1381 O O . TYR A 1 170 ? 15.664 1.050 7.763 1.00 92.94 170 TYR A O 1
ATOM 1389 N N . VAL A 1 171 ? 15.485 -0.266 5.957 1.00 93.00 171 VAL A N 1
ATOM 1390 C CA . VAL A 1 171 ? 14.016 -0.314 5.990 1.00 93.00 171 VAL A CA 1
ATOM 1391 C C . VAL A 1 171 ? 13.559 -0.978 7.288 1.00 93.00 171 VAL A C 1
ATOM 1393 O O . VAL A 1 171 ? 12.718 -0.418 7.986 1.00 93.00 171 VAL A O 1
ATOM 1396 N N . SER A 1 172 ? 14.180 -2.097 7.675 1.00 93.62 172 SER A N 1
ATOM 1397 C CA . SER A 1 172 ? 13.874 -2.794 8.930 1.00 93.62 172 SER A CA 1
ATOM 1398 C C . SER A 1 172 ? 14.081 -1.892 10.144 1.00 93.62 172 SER A C 1
ATOM 1400 O O . SER A 1 172 ? 13.187 -1.783 10.975 1.00 93.62 172 SER A O 1
ATOM 1402 N N . GLU A 1 173 ? 15.208 -1.179 10.234 1.00 94.62 173 GLU A N 1
ATOM 1403 C CA . GLU A 1 173 ? 15.469 -0.241 11.330 1.00 94.62 173 GLU A CA 1
ATOM 1404 C C . GLU A 1 173 ? 14.440 0.884 11.420 1.00 94.62 173 GLU A C 1
ATOM 1406 O O . GLU A 1 173 ? 14.041 1.266 12.522 1.00 94.62 173 GLU A O 1
ATOM 1411 N N . ASN A 1 174 ? 14.010 1.437 10.285 1.00 95.94 174 ASN A N 1
ATOM 1412 C CA . ASN A 1 174 ? 12.990 2.479 10.297 1.00 95.94 174 ASN A CA 1
ATOM 1413 C C . ASN A 1 174 ? 11.628 1.920 10.719 1.00 95.94 174 ASN A C 1
ATOM 1415 O O . ASN A 1 174 ? 10.941 2.573 11.501 1.00 95.94 174 ASN A O 1
ATOM 1419 N N . ILE A 1 175 ? 11.271 0.701 10.305 1.00 96.19 175 ILE A N 1
ATOM 1420 C CA . ILE A 1 175 ? 10.057 0.035 10.791 1.00 96.19 175 ILE A CA 1
ATOM 1421 C C . ILE A 1 175 ? 10.166 -0.299 12.287 1.00 96.19 175 ILE A C 1
ATOM 1423 O O . ILE A 1 175 ? 9.200 -0.096 13.021 1.00 96.19 175 ILE A O 1
ATOM 1427 N N . TYR A 1 176 ? 11.332 -0.719 12.790 1.00 95.69 176 TYR A N 1
ATOM 1428 C CA . TYR A 1 176 ? 11.546 -0.898 14.232 1.00 95.69 176 TYR A CA 1
ATOM 1429 C C . TYR A 1 176 ? 11.311 0.400 14.986 1.00 95.69 176 TYR A C 1
ATOM 1431 O O . TYR A 1 176 ? 10.539 0.413 15.939 1.00 95.69 176 TYR A O 1
ATOM 1439 N N . ARG A 1 177 ? 11.902 1.507 14.524 1.00 96.12 177 ARG A N 1
ATOM 1440 C CA . ARG A 1 177 ? 11.674 2.830 15.116 1.00 96.12 177 ARG A CA 1
ATOM 1441 C C . ARG A 1 177 ? 10.206 3.244 15.033 1.00 96.12 177 ARG A C 1
ATOM 1443 O O . ARG A 1 177 ? 9.698 3.818 15.993 1.00 96.12 177 ARG A O 1
ATOM 1450 N N . GLN A 1 178 ? 9.519 2.939 13.932 1.00 96.31 178 GLN A N 1
ATOM 1451 C CA . GLN A 1 178 ? 8.095 3.217 13.744 1.00 96.31 178 GLN A CA 1
ATOM 1452 C C . GLN A 1 178 ? 7.250 2.476 14.788 1.00 96.31 178 GLN A C 1
ATOM 1454 O O . GLN A 1 178 ? 6.479 3.109 15.507 1.00 96.31 178 GLN A O 1
ATOM 1459 N N . ILE A 1 179 ? 7.463 1.168 14.949 1.00 96.12 179 ILE A N 1
ATOM 1460 C CA . ILE A 1 179 ? 6.779 0.350 15.960 1.00 96.12 179 ILE A CA 1
ATOM 1461 C C . ILE A 1 179 ? 7.133 0.822 17.373 1.00 96.12 179 ILE A C 1
ATOM 1463 O O . ILE A 1 179 ? 6.258 0.967 18.228 1.00 96.12 179 ILE A O 1
ATOM 1467 N N . ASP A 1 180 ? 8.415 1.083 17.628 1.00 95.69 180 ASP A N 1
ATOM 1468 C CA . ASP A 1 180 ? 8.899 1.488 18.942 1.00 95.69 180 ASP A CA 1
ATOM 1469 C C . ASP A 1 180 ? 8.315 2.842 19.369 1.00 95.69 180 ASP A C 1
ATOM 1471 O O . ASP A 1 180 ? 7.980 3.008 20.544 1.00 95.69 180 ASP A O 1
ATOM 1475 N N . SER A 1 181 ? 8.079 3.734 18.403 1.00 95.94 181 SER A N 1
ATOM 1476 C CA . SER A 1 181 ? 7.437 5.042 18.588 1.00 95.94 181 SER A CA 1
ATOM 1477 C C . SER A 1 181 ? 5.908 5.012 18.474 1.00 95.94 181 SER A C 1
ATOM 1479 O O . SER A 1 181 ? 5.310 6.073 18.356 1.00 95.94 181 SER A O 1
ATOM 1481 N N . GLU A 1 182 ? 5.273 3.833 18.479 1.00 95.12 182 GLU A N 1
ATOM 1482 C CA . GLU A 1 182 ? 3.809 3.678 18.393 1.00 95.12 182 GLU A CA 1
ATOM 1483 C C . GLU A 1 182 ? 3.166 4.259 17.111 1.00 95.12 182 GLU A C 1
ATOM 1485 O O . GLU A 1 182 ? 1.956 4.498 17.071 1.00 95.12 182 GLU A O 1
ATOM 1490 N N . LYS A 1 183 ? 3.936 4.409 16.027 1.00 95.75 183 LYS A N 1
ATOM 1491 C CA . LYS A 1 183 ? 3.446 4.830 14.703 1.00 95.75 183 LYS A CA 1
ATOM 1492 C C . LYS A 1 183 ? 2.833 3.674 13.910 1.00 95.75 183 LYS A C 1
ATOM 1494 O O . LYS A 1 183 ? 2.936 2.516 14.307 1.00 95.75 183 LYS A O 1
ATOM 1499 N N . THR A 1 184 ? 2.189 3.988 12.784 1.00 95.69 184 THR A N 1
ATOM 1500 C CA . THR A 1 184 ? 1.447 3.049 11.921 1.00 95.69 184 THR A CA 1
ATOM 1501 C C . THR A 1 184 ? 2.070 1.656 11.766 1.00 95.69 184 THR A C 1
ATOM 1503 O O . THR A 1 184 ? 3.279 1.488 11.661 1.00 95.69 184 THR A O 1
ATOM 1506 N N . THR A 1 185 ? 1.228 0.626 11.704 1.00 97.12 185 THR A N 1
ATOM 1507 C CA . THR A 1 185 ? 1.650 -0.758 11.405 1.00 97.12 185 THR A CA 1
ATOM 1508 C C . THR A 1 185 ? 0.881 -1.330 10.215 1.00 97.12 185 THR A C 1
ATOM 1510 O O . THR A 1 185 ? 0.695 -2.543 10.091 1.00 97.12 185 THR A O 1
ATOM 1513 N N . ILE A 1 186 ? 0.357 -0.454 9.357 1.00 96.50 186 ILE A N 1
ATOM 1514 C CA . ILE A 1 186 ? -0.430 -0.831 8.183 1.00 96.50 186 ILE A CA 1
ATOM 1515 C C . ILE A 1 186 ? 0.428 -1.671 7.225 1.00 96.50 186 ILE A C 1
ATOM 1517 O O . ILE A 1 186 ? 1.596 -1.368 6.993 1.00 96.50 186 ILE A O 1
ATOM 1521 N N . GLN A 1 187 ? -0.171 -2.737 6.686 1.00 93.56 187 GLN A N 1
ATOM 1522 C CA . GLN A 1 187 ? 0.447 -3.728 5.789 1.00 93.56 187 GLN A CA 1
ATOM 1523 C C . GLN A 1 187 ? 1.612 -4.558 6.346 1.00 93.56 187 GLN A C 1
ATOM 1525 O O . GLN A 1 187 ? 2.071 -5.451 5.644 1.00 93.56 187 GLN A O 1
ATOM 1530 N N . LEU A 1 188 ? 2.066 -4.337 7.582 1.00 95.19 188 LEU A N 1
ATOM 1531 C CA . LEU A 1 188 ? 3.087 -5.202 8.179 1.00 95.19 188 LEU A CA 1
ATOM 1532 C C . LEU A 1 188 ? 2.537 -6.638 8.305 1.00 95.19 188 LEU A C 1
ATOM 1534 O O . LEU A 1 188 ? 1.516 -6.865 8.965 1.00 95.19 188 LEU A O 1
ATOM 1538 N N . ASP A 1 189 ? 3.200 -7.600 7.677 1.00 93.44 189 ASP A N 1
ATOM 1539 C CA . ASP A 1 189 ? 2.835 -9.013 7.739 1.00 93.44 189 ASP A CA 1
ATOM 1540 C C . ASP A 1 189 ? 3.461 -9.640 8.985 1.00 93.44 189 ASP A C 1
ATOM 1542 O O . ASP A 1 189 ? 4.676 -9.819 9.080 1.00 93.44 189 ASP A O 1
ATOM 1546 N N . LEU A 1 190 ? 2.615 -9.967 9.962 1.00 92.44 190 LEU A N 1
ATOM 1547 C CA . LEU A 1 190 ? 3.069 -10.538 11.224 1.00 92.44 190 LEU A CA 1
ATOM 1548 C C . LEU A 1 190 ? 3.572 -11.976 11.084 1.00 92.44 190 LEU A C 1
ATOM 1550 O O . LEU A 1 190 ? 4.413 -12.370 11.883 1.00 92.44 190 LEU A O 1
ATOM 1554 N N . GLY A 1 191 ? 3.095 -12.744 10.099 1.00 90.06 191 GLY A N 1
ATOM 1555 C CA . GLY A 1 191 ? 3.557 -14.115 9.878 1.00 90.06 191 GLY A CA 1
ATOM 1556 C C . GLY A 1 191 ? 5.033 -14.124 9.500 1.00 90.06 191 GLY A C 1
ATOM 1557 O O . GLY A 1 191 ? 5.849 -14.719 10.199 1.00 90.06 191 GLY A O 1
ATOM 1558 N N . MET A 1 192 ? 5.382 -13.345 8.476 1.00 87.25 192 MET A N 1
ATOM 1559 C CA . MET A 1 192 ? 6.772 -13.154 8.049 1.00 87.25 192 MET A CA 1
ATOM 1560 C C . MET A 1 192 ? 7.617 -12.453 9.124 1.00 87.25 192 MET A C 1
ATOM 1562 O O . MET A 1 192 ? 8.781 -12.790 9.330 1.00 87.25 192 MET A O 1
ATOM 1566 N N . ALA A 1 193 ? 7.038 -11.492 9.852 1.00 85.44 193 ALA A N 1
ATOM 1567 C CA . ALA A 1 193 ? 7.749 -10.777 10.910 1.00 85.44 193 ALA A CA 1
ATOM 1568 C C . ALA A 1 193 ? 8.151 -11.691 12.086 1.00 85.44 193 ALA A C 1
ATOM 1570 O O . ALA A 1 193 ? 9.206 -11.483 12.680 1.00 85.44 193 ALA A O 1
ATOM 1571 N N . ILE A 1 194 ? 7.353 -12.713 12.419 1.00 86.56 194 ILE A N 1
ATOM 1572 C CA . ILE A 1 194 ? 7.690 -13.696 13.467 1.00 86.56 194 ILE A CA 1
ATOM 1573 C C . ILE A 1 194 ? 8.939 -14.504 13.090 1.00 86.56 194 ILE A C 1
ATOM 1575 O O . ILE A 1 194 ? 9.740 -14.840 13.962 1.00 86.56 194 ILE A O 1
ATOM 1579 N N . GLU A 1 195 ? 9.137 -14.779 11.803 1.00 86.19 195 GLU A N 1
ATOM 1580 C CA . GLU A 1 195 ? 10.307 -15.507 11.300 1.00 86.19 195 GLU A CA 1
ATOM 1581 C C . GLU A 1 195 ? 11.589 -14.654 11.325 1.00 86.19 195 GLU A C 1
ATOM 1583 O O . GLU A 1 195 ? 12.699 -15.183 11.229 1.00 86.19 195 GLU A O 1
ATOM 1588 N N . ASN A 1 196 ? 11.465 -13.334 11.515 1.00 83.00 196 ASN A N 1
ATOM 1589 C CA . ASN A 1 196 ? 12.583 -12.401 11.573 1.00 83.00 196 ASN A CA 1
ATOM 1590 C C . ASN A 1 196 ? 12.896 -12.000 13.029 1.00 83.00 196 ASN A C 1
ATOM 1592 O O . ASN A 1 196 ? 12.156 -11.255 13.671 1.00 83.00 196 ASN A O 1
ATOM 1596 N N . GLY A 1 197 ? 14.016 -12.495 13.565 1.00 85.44 197 GLY A N 1
ATOM 1597 C CA . GLY A 1 197 ? 14.293 -12.518 15.010 1.00 85.44 197 GLY A CA 1
ATOM 1598 C C . GLY A 1 197 ? 14.147 -11.191 15.776 1.00 85.44 197 GLY A C 1
ATOM 1599 O O . GLY A 1 197 ? 13.704 -11.206 16.924 1.00 85.44 197 GLY A O 1
ATOM 1600 N N . GLU A 1 198 ? 14.477 -10.040 15.182 1.00 88.50 198 GLU A N 1
ATOM 1601 C CA . GLU A 1 198 ? 14.291 -8.733 15.843 1.00 88.50 198 GLU A CA 1
ATOM 1602 C C . GLU A 1 198 ? 12.842 -8.224 15.788 1.00 88.50 198 GLU A C 1
ATOM 1604 O O . GLU A 1 198 ? 12.381 -7.550 16.716 1.00 88.50 198 GLU A O 1
ATOM 1609 N N . PHE A 1 199 ? 12.095 -8.577 14.740 1.00 90.44 199 PHE A N 1
ATOM 1610 C CA . PHE A 1 199 ? 10.668 -8.282 14.636 1.00 90.44 199 PHE A CA 1
ATOM 1611 C C . PHE A 1 199 ? 9.840 -9.107 15.613 1.00 90.44 199 PHE A C 1
ATOM 1613 O O . PHE A 1 199 ? 8.922 -8.562 16.225 1.00 90.44 199 PHE A O 1
ATOM 1620 N N . ALA A 1 200 ? 10.184 -10.382 15.811 1.00 92.12 200 ALA A N 1
ATOM 1621 C CA . ALA A 1 200 ? 9.481 -11.278 16.728 1.00 92.12 200 ALA A CA 1
ATOM 1622 C C . ALA A 1 200 ? 9.323 -10.668 18.135 1.00 92.12 200 ALA A C 1
ATOM 1624 O O . ALA A 1 200 ? 8.257 -10.755 18.742 1.00 92.12 200 ALA A O 1
ATOM 1625 N N . LYS A 1 201 ? 10.344 -9.939 18.610 1.00 94.56 201 LYS A N 1
ATOM 1626 C CA . LYS A 1 201 ? 10.345 -9.231 19.906 1.00 94.56 201 LYS A CA 1
ATOM 1627 C C . LYS A 1 201 ? 9.297 -8.114 20.011 1.00 94.56 201 LYS A C 1
ATOM 1629 O O . LYS A 1 201 ? 8.987 -7.667 21.110 1.00 94.56 201 LYS A O 1
ATOM 1634 N N . ARG A 1 202 ? 8.781 -7.631 18.879 1.00 95.62 202 ARG A N 1
ATOM 1635 C CA . ARG A 1 202 ? 7.842 -6.503 18.774 1.00 95.62 202 ARG A CA 1
ATOM 1636 C C . ARG A 1 202 ? 6.425 -6.929 18.397 1.00 95.62 202 ARG A C 1
ATOM 1638 O O . ARG A 1 202 ? 5.527 -6.092 18.417 1.00 95.62 202 ARG A O 1
ATOM 1645 N N . VAL A 1 203 ? 6.198 -8.205 18.081 1.00 95.19 203 VAL A N 1
ATOM 1646 C CA . VAL A 1 203 ? 4.896 -8.708 17.610 1.00 95.19 203 VAL A CA 1
ATOM 1647 C C . VAL A 1 203 ? 3.784 -8.434 18.619 1.00 95.19 203 VAL A C 1
ATOM 1649 O O . VAL A 1 203 ? 2.737 -7.913 18.238 1.00 95.19 203 VAL A O 1
ATOM 1652 N N . GLU A 1 204 ? 4.014 -8.700 19.908 1.00 95.12 204 GLU A N 1
ATOM 1653 C CA . GLU A 1 204 ? 3.018 -8.430 20.956 1.00 95.12 204 GLU A CA 1
ATOM 1654 C C . GLU A 1 204 ? 2.640 -6.945 21.020 1.00 95.12 204 GLU A C 1
ATOM 1656 O O . GLU A 1 204 ? 1.460 -6.603 21.112 1.00 95.12 204 GLU A O 1
ATOM 1661 N N . LYS A 1 205 ? 3.632 -6.055 20.882 1.00 96.00 205 LYS A N 1
ATOM 1662 C CA . LYS A 1 205 ? 3.426 -4.603 20.841 1.00 96.00 205 LYS A CA 1
ATOM 1663 C C . LYS A 1 205 ? 2.592 -4.190 19.627 1.00 96.00 205 LYS A C 1
ATOM 1665 O O . LYS A 1 205 ? 1.639 -3.425 19.773 1.00 96.00 205 LYS A O 1
ATOM 1670 N N . VAL A 1 206 ? 2.892 -4.736 18.446 1.00 97.00 206 VAL A N 1
ATOM 1671 C CA . VAL A 1 206 ? 2.107 -4.480 17.227 1.00 97.00 206 VAL A CA 1
ATOM 1672 C C . VAL A 1 206 ? 0.665 -4.965 17.386 1.00 97.00 206 VAL A C 1
ATOM 1674 O O . VAL A 1 206 ? -0.261 -4.229 17.052 1.00 97.00 206 VAL A O 1
ATOM 1677 N N . LEU A 1 207 ? 0.449 -6.169 17.920 1.00 96.12 207 LEU A N 1
ATOM 1678 C CA . LEU A 1 207 ? -0.893 -6.717 18.143 1.00 96.12 207 LEU A CA 1
ATOM 1679 C C . LEU A 1 207 ? -1.702 -5.860 19.122 1.00 96.12 207 LEU A C 1
ATOM 1681 O O . LEU A 1 207 ? -2.849 -5.515 18.830 1.00 96.12 207 LEU A O 1
ATOM 1685 N N . ALA A 1 208 ? -1.096 -5.473 20.249 1.00 95.81 208 ALA A N 1
ATOM 1686 C CA . ALA A 1 208 ? -1.723 -4.595 21.231 1.00 95.81 208 ALA A CA 1
ATOM 1687 C C . ALA A 1 208 ? -2.106 -3.245 20.608 1.00 95.81 208 ALA A C 1
ATOM 1689 O O . ALA A 1 208 ? -3.236 -2.782 20.776 1.00 95.81 208 ALA A O 1
ATOM 1690 N N . LYS A 1 209 ? -1.204 -2.654 19.814 1.00 96.19 209 LYS A N 1
ATOM 1691 C CA . LYS A 1 209 ? -1.464 -1.407 19.095 1.00 96.19 209 LYS A CA 1
ATOM 1692 C C . LYS A 1 209 ? -2.605 -1.539 18.090 1.00 96.19 209 LYS A C 1
ATOM 1694 O O . LYS A 1 209 ? -3.513 -0.719 18.126 1.00 96.19 209 LYS A O 1
ATOM 1699 N N . ARG A 1 210 ? -2.599 -2.561 17.228 1.00 96.62 210 ARG A N 1
ATOM 1700 C CA . ARG A 1 210 ? -3.661 -2.779 16.227 1.00 96.62 210 ARG A CA 1
ATOM 1701 C C . ARG A 1 210 ? -5.025 -2.994 16.871 1.00 96.62 210 ARG A C 1
ATOM 1703 O O . ARG A 1 210 ? -6.027 -2.507 16.356 1.00 96.62 210 ARG A O 1
ATOM 1710 N N . LYS A 1 211 ? -5.064 -3.713 18.000 1.00 95.06 211 LYS A N 1
ATOM 1711 C CA . LYS A 1 211 ? -6.287 -3.895 18.788 1.00 95.06 211 LYS A CA 1
ATOM 1712 C C . LYS A 1 211 ? -6.790 -2.558 19.326 1.00 95.06 211 LYS A C 1
ATOM 1714 O O . LYS A 1 211 ? -7.962 -2.254 19.162 1.00 95.06 211 LYS A O 1
ATOM 1719 N N . ARG A 1 212 ? -5.902 -1.749 19.907 1.00 94.88 212 ARG A N 1
ATOM 1720 C CA . ARG A 1 212 ? -6.245 -0.415 20.409 1.00 94.88 212 ARG A CA 1
ATOM 1721 C C . ARG A 1 212 ? -6.754 0.507 19.294 1.00 94.88 212 ARG A C 1
ATOM 1723 O O . ARG A 1 212 ? -7.823 1.085 19.442 1.00 94.88 212 ARG A O 1
ATOM 1730 N N . GLU A 1 213 ? -6.046 0.570 18.162 1.00 95.12 213 GLU A N 1
ATOM 1731 C CA . GLU A 1 213 ? -6.432 1.369 16.988 1.00 95.12 213 GLU A CA 1
ATOM 1732 C C . GLU A 1 213 ? -7.869 1.075 16.549 1.00 95.12 213 GLU A C 1
ATOM 1734 O O . GLU A 1 213 ? -8.649 2.001 16.352 1.00 95.12 213 GLU A O 1
ATOM 1739 N N . ILE A 1 214 ? -8.233 -0.206 16.417 1.00 95.19 214 ILE A N 1
ATOM 1740 C CA . ILE A 1 214 ? -9.565 -0.577 15.929 1.00 95.19 214 ILE A CA 1
ATOM 1741 C C . ILE A 1 214 ? -10.667 -0.400 16.981 1.00 95.19 214 ILE A C 1
ATOM 1743 O O . ILE A 1 214 ? -11.815 -0.170 16.619 1.00 95.19 214 ILE A O 1
ATOM 1747 N N . THR A 1 215 ? -10.341 -0.482 18.274 1.00 92.94 215 THR A N 1
ATOM 1748 C CA . THR A 1 215 ? -11.313 -0.228 19.351 1.00 92.94 215 THR A CA 1
ATOM 1749 C C . THR A 1 215 ? -11.558 1.257 19.597 1.00 92.94 215 THR A C 1
ATOM 1751 O O . THR A 1 215 ? -12.625 1.632 20.078 1.00 92.94 215 THR A O 1
ATOM 1754 N N . GLU A 1 216 ? -10.570 2.102 19.309 1.00 93.62 216 GLU A N 1
ATOM 1755 C CA . GLU A 1 216 ? -10.642 3.545 19.550 1.00 93.62 216 GLU A CA 1
ATOM 1756 C C . GLU A 1 216 ? -11.144 4.314 18.325 1.00 93.62 216 GLU A C 1
ATOM 1758 O O . GLU A 1 216 ? -11.740 5.376 18.491 1.00 93.62 216 GLU A O 1
ATOM 1763 N N . VAL A 1 217 ? -10.955 3.782 17.111 1.00 94.62 217 VAL A N 1
ATOM 1764 C CA . VAL A 1 217 ? -11.414 4.441 15.886 1.00 94.62 217 VAL A CA 1
ATOM 1765 C C . VAL A 1 217 ? -12.939 4.526 15.822 1.00 94.62 217 VAL A C 1
ATOM 1767 O O . VAL A 1 217 ? -13.654 3.552 16.058 1.00 94.62 217 VAL A O 1
ATOM 1770 N N . GLU A 1 218 ? -13.430 5.702 15.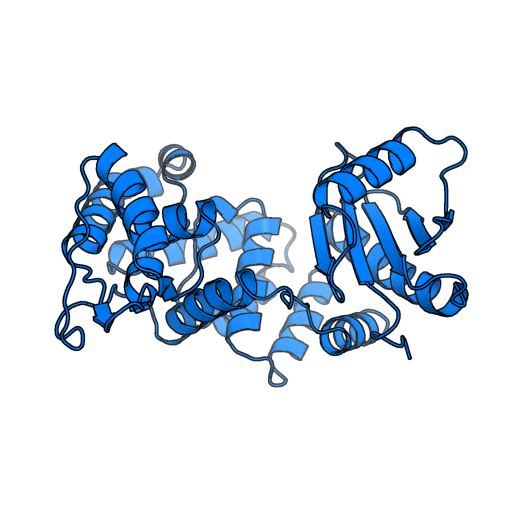441 1.00 95.19 218 GLU A N 1
ATOM 1771 C CA . GLU A 1 218 ? -14.846 5.949 15.186 1.00 95.19 218 GLU A CA 1
ATOM 1772 C C . GLU A 1 218 ? -15.089 6.194 13.696 1.00 95.19 218 GLU A C 1
ATOM 1774 O O . GLU A 1 218 ? -14.337 6.909 13.021 1.00 95.19 218 GLU A O 1
ATOM 1779 N N . VAL A 1 219 ? -16.159 5.588 13.190 1.00 95.69 219 VAL A N 1
ATOM 1780 C CA . VAL A 1 219 ? -16.667 5.769 11.831 1.00 95.69 219 VAL A CA 1
ATOM 1781 C C . VAL A 1 219 ? -17.844 6.737 11.863 1.00 95.69 219 VAL A C 1
ATOM 1783 O O . VAL A 1 219 ? -18.797 6.555 12.619 1.00 95.69 219 VAL A O 1
ATOM 1786 N N . VAL A 1 220 ? -17.787 7.768 11.026 1.00 95.56 220 VAL A N 1
ATOM 1787 C CA . VAL A 1 220 ? -18.783 8.846 11.037 1.00 95.56 220 VAL A CA 1
ATOM 1788 C C . VAL A 1 220 ? -19.897 8.523 10.048 1.00 95.56 220 VAL A C 1
ATOM 1790 O O . VAL A 1 220 ? -19.624 8.209 8.886 1.00 95.56 220 VAL A O 1
ATOM 1793 N N . ILE A 1 221 ? -21.144 8.605 10.505 1.00 96.38 221 ILE A N 1
ATOM 1794 C CA . ILE A 1 221 ? -22.349 8.358 9.712 1.00 96.38 221 ILE A CA 1
ATOM 1795 C C . ILE A 1 221 ? -23.100 9.678 9.519 1.00 96.38 221 ILE A C 1
ATOM 1797 O O . ILE A 1 221 ? -23.646 10.247 10.463 1.00 96.38 221 ILE A O 1
ATOM 1801 N N . GLU A 1 222 ? -23.178 10.128 8.269 1.00 95.19 222 GLU A N 1
ATOM 1802 C CA . GLU A 1 222 ? -23.873 11.346 7.851 1.00 95.19 222 GLU A CA 1
ATOM 1803 C C . GLU A 1 222 ? -25.043 10.976 6.927 1.00 95.19 222 GLU A C 1
ATOM 1805 O O . GLU A 1 222 ? -24.921 10.851 5.704 1.00 95.19 222 GLU A O 1
ATOM 1810 N N . GLY A 1 223 ? -26.215 10.753 7.526 1.00 94.31 223 GLY A N 1
ATOM 1811 C CA . GLY A 1 223 ? -27.412 10.334 6.797 1.00 94.31 223 GLY A CA 1
ATOM 1812 C C . GLY A 1 223 ? -27.267 8.926 6.209 1.00 94.31 223 GLY A C 1
ATOM 1813 O O . GLY A 1 223 ? -27.368 7.942 6.932 1.00 94.31 223 GLY A O 1
ATOM 1814 N N . GLN A 1 224 ? -27.085 8.828 4.889 1.00 95.44 224 GLN A N 1
ATOM 1815 C CA . GLN A 1 224 ? -26.883 7.555 4.174 1.00 95.44 224 GLN A CA 1
ATOM 1816 C C . GLN A 1 224 ? -25.416 7.291 3.817 1.00 95.44 224 GLN A C 1
ATOM 1818 O O . GLN A 1 224 ? -25.104 6.220 3.293 1.00 95.44 224 GLN A O 1
ATOM 1823 N N . LEU A 1 225 ? -24.533 8.261 4.065 1.00 96.38 225 LEU A N 1
ATOM 1824 C CA . LEU A 1 225 ? -23.115 8.178 3.753 1.00 96.38 225 LEU A CA 1
ATOM 1825 C C . LEU A 1 225 ? -22.326 7.835 5.017 1.00 96.38 225 LEU A C 1
ATOM 1827 O O . LEU A 1 225 ? -22.560 8.393 6.086 1.00 96.38 225 LEU A O 1
ATOM 1831 N N . VAL A 1 226 ? -21.369 6.928 4.875 1.00 97.12 226 VAL A N 1
ATOM 1832 C CA . VAL A 1 226 ? -20.473 6.492 5.940 1.00 97.12 226 VAL A CA 1
ATOM 1833 C C . VAL A 1 226 ? -19.044 6.847 5.553 1.00 97.12 226 VAL A C 1
ATOM 1835 O O . VAL A 1 226 ? -18.571 6.434 4.493 1.00 97.12 226 VAL A O 1
ATOM 1838 N N . ASN A 1 227 ? -18.356 7.611 6.398 1.00 96.06 227 ASN A N 1
ATOM 1839 C CA . ASN A 1 227 ? -16.978 8.042 6.187 1.00 96.06 227 ASN A CA 1
ATOM 1840 C C . ASN A 1 227 ? -15.995 7.038 6.807 1.00 96.06 227 ASN A C 1
ATOM 1842 O O . ASN A 1 227 ? -15.898 6.899 8.024 1.00 96.06 227 ASN A O 1
ATOM 1846 N N . LEU A 1 228 ? -15.229 6.364 5.952 1.00 96.94 228 LEU A N 1
ATOM 1847 C CA . LEU A 1 228 ? -14.298 5.292 6.302 1.00 96.94 228 LEU A CA 1
ATOM 1848 C C . LEU A 1 228 ? -12.839 5.761 6.386 1.00 96.94 228 LEU A C 1
ATOM 1850 O O . LEU A 1 228 ? -11.942 4.934 6.557 1.00 96.94 228 LEU A O 1
ATOM 1854 N N . LYS A 1 229 ? -12.563 7.068 6.268 1.00 95.88 229 LYS A N 1
ATOM 1855 C CA . LYS A 1 229 ? -11.191 7.604 6.252 1.00 95.88 229 LYS A CA 1
ATOM 1856 C C . LYS A 1 229 ? -10.369 7.168 7.456 1.00 95.88 229 LYS A C 1
ATOM 1858 O O . LYS A 1 229 ? -9.232 6.741 7.280 1.00 95.88 229 LYS A O 1
ATOM 1863 N N . ASN A 1 230 ? -10.927 7.248 8.660 1.00 95.50 230 ASN A N 1
ATOM 1864 C CA . ASN A 1 230 ? -10.202 6.868 9.873 1.00 95.50 230 ASN A CA 1
ATOM 1865 C C . ASN A 1 230 ? -9.980 5.354 9.947 1.00 95.50 230 ASN A C 1
ATOM 1867 O O . ASN A 1 230 ? -8.912 4.907 10.355 1.00 95.50 230 ASN A O 1
ATOM 1871 N N . LEU A 1 231 ? -10.951 4.566 9.479 1.00 96.69 231 LEU A N 1
ATOM 1872 C CA . LEU A 1 231 ? -10.848 3.111 9.447 1.00 96.69 231 LEU A CA 1
ATOM 1873 C C . LEU A 1 231 ? -9.708 2.651 8.522 1.00 96.69 231 LEU A C 1
ATOM 1875 O O . LEU A 1 231 ? -8.927 1.781 8.906 1.00 96.69 231 LEU A O 1
ATOM 1879 N N . TRP A 1 232 ? -9.531 3.305 7.367 1.00 97.00 232 TRP A N 1
ATOM 1880 C CA . TRP A 1 232 ? -8.402 3.092 6.448 1.00 97.00 232 TRP A CA 1
ATOM 1881 C C . TRP A 1 232 ? -7.017 3.333 7.074 1.00 97.00 232 TRP A C 1
ATOM 1883 O O . TRP A 1 232 ? -6.026 2.801 6.577 1.00 97.00 232 TRP A O 1
ATOM 1893 N N . LEU A 1 233 ? -6.934 4.105 8.163 1.00 97.12 233 LEU A N 1
ATOM 1894 C CA . LEU A 1 233 ? -5.687 4.382 8.887 1.00 97.12 233 LEU A CA 1
ATOM 1895 C C . LEU A 1 233 ? -5.387 3.366 9.997 1.00 97.12 233 LEU A C 1
ATOM 1897 O O . LEU A 1 233 ? -4.387 3.505 10.696 1.00 97.12 233 LEU A O 1
ATOM 1901 N N . THR A 1 234 ? -6.227 2.348 10.168 1.00 97.19 234 THR A N 1
ATOM 1902 C CA . THR A 1 234 ? -5.961 1.221 11.071 1.00 97.19 234 THR A CA 1
ATOM 1903 C C . THR A 1 234 ? -5.472 0.021 10.269 1.00 97.19 234 THR A C 1
ATOM 1905 O O . THR A 1 234 ? -5.869 -0.168 9.119 1.00 97.19 234 THR A O 1
ATOM 1908 N N . SER A 1 235 ? -4.637 -0.838 10.858 1.00 96.38 235 SER A N 1
ATOM 1909 C CA . SER A 1 235 ? -4.134 -2.014 10.126 1.00 96.38 235 SER A CA 1
ATOM 1910 C C . SER A 1 235 ? -5.249 -3.006 9.741 1.00 96.38 235 SER A C 1
ATOM 1912 O O . SER A 1 235 ? -5.287 -3.505 8.610 1.00 96.38 235 SER A O 1
ATOM 1914 N N . TYR A 1 236 ? -6.204 -3.246 10.649 1.00 96.12 236 TYR A N 1
ATOM 1915 C CA . TYR A 1 236 ? -7.358 -4.110 10.374 1.00 96.12 236 TYR A CA 1
ATOM 1916 C C . TYR A 1 236 ? -8.315 -3.483 9.358 1.00 96.12 236 TYR A C 1
ATOM 1918 O O . TYR A 1 236 ? -8.689 -4.145 8.391 1.00 96.12 236 TYR A O 1
ATOM 1926 N N . GLY A 1 237 ? -8.654 -2.201 9.524 1.00 97.25 237 GLY A N 1
ATOM 1927 C CA . GLY A 1 237 ? -9.488 -1.465 8.576 1.00 97.25 237 GLY A CA 1
ATOM 1928 C C . GLY A 1 237 ? -8.897 -1.419 7.183 1.00 97.25 237 GLY A C 1
ATOM 1929 O O . GLY A 1 237 ? -9.584 -1.797 6.242 1.00 97.25 237 GLY A O 1
ATOM 1930 N N . PHE A 1 238 ? -7.613 -1.092 7.043 1.00 96.00 238 PHE A N 1
ATOM 1931 C CA . PHE A 1 238 ? -6.940 -1.139 5.748 1.00 96.00 238 PHE A CA 1
ATOM 1932 C C . PHE A 1 238 ? -7.114 -2.502 5.060 1.00 96.00 238 PHE A C 1
ATOM 1934 O O . PHE A 1 238 ? -7.437 -2.564 3.877 1.00 96.00 238 PHE A O 1
ATOM 1941 N N . SER A 1 239 ? -6.916 -3.599 5.797 1.00 92.69 239 SER A N 1
ATOM 1942 C CA . SER A 1 239 ? -6.964 -4.958 5.246 1.00 92.69 239 SER A CA 1
ATOM 1943 C C . SER A 1 239 ? -8.376 -5.363 4.812 1.00 92.69 239 SER A C 1
ATOM 1945 O O . SER A 1 239 ? -8.555 -5.840 3.691 1.00 92.69 239 SER A O 1
ATOM 1947 N N . VAL A 1 240 ? -9.379 -5.129 5.665 1.00 95.06 240 VAL A N 1
ATOM 1948 C CA . VAL A 1 240 ? -10.785 -5.458 5.376 1.00 95.06 240 VAL A CA 1
ATOM 1949 C C . VAL A 1 240 ? -11.324 -4.596 4.235 1.00 95.06 240 VAL A C 1
ATOM 1951 O O . VAL A 1 240 ? -11.899 -5.126 3.288 1.00 95.06 240 VAL A O 1
ATOM 1954 N N . LEU A 1 241 ? -11.096 -3.280 4.273 1.00 95.56 241 LEU A N 1
ATOM 1955 C CA . LE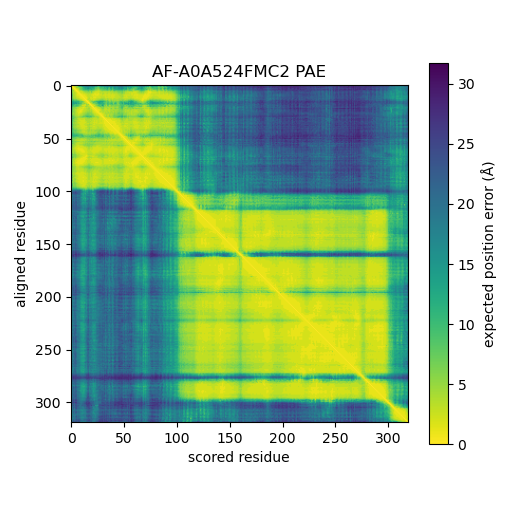U A 1 241 ? -11.590 -2.362 3.242 1.00 95.56 241 LEU A CA 1
ATOM 1956 C C . LEU A 1 241 ? -10.923 -2.610 1.885 1.00 95.56 241 LEU A C 1
ATOM 1958 O O . LEU A 1 241 ? -11.600 -2.587 0.861 1.00 95.56 241 LEU A O 1
ATOM 1962 N N . LYS A 1 242 ? -9.623 -2.943 1.873 1.00 88.94 242 LYS A N 1
ATOM 1963 C CA . LYS A 1 242 ? -8.923 -3.408 0.667 1.00 88.94 242 LYS A CA 1
ATOM 1964 C C . LYS A 1 242 ? -9.539 -4.688 0.104 1.00 88.94 242 LYS A C 1
ATOM 1966 O O . LYS A 1 242 ? -9.665 -4.782 -1.109 1.00 88.94 242 LYS A O 1
ATOM 1971 N N . ALA A 1 243 ? -9.867 -5.666 0.946 1.00 87.12 243 ALA A N 1
ATOM 1972 C CA . ALA A 1 243 ? -10.422 -6.945 0.497 1.00 87.12 243 ALA A CA 1
ATOM 1973 C C . ALA A 1 243 ? -11.852 -6.816 -0.054 1.00 87.12 243 ALA A C 1
ATOM 1975 O O . ALA A 1 243 ? -12.242 -7.588 -0.924 1.00 87.12 243 ALA A O 1
ATOM 1976 N N . LEU A 1 244 ? -12.617 -5.842 0.444 1.00 88.56 244 LEU A N 1
ATOM 1977 C CA . LEU A 1 244 ? -13.979 -5.544 -0.005 1.00 88.56 244 LEU A CA 1
ATOM 1978 C C . LEU A 1 244 ? -14.047 -4.518 -1.148 1.00 88.56 244 LEU A C 1
ATOM 1980 O O . LEU A 1 244 ? -15.147 -4.211 -1.598 1.00 88.56 244 LEU A O 1
ATOM 1984 N N . ASP A 1 245 ? -12.902 -3.984 -1.581 1.00 88.06 245 ASP A N 1
ATOM 1985 C CA . ASP A 1 245 ? -12.789 -2.940 -2.608 1.00 88.06 245 ASP A CA 1
ATOM 1986 C C . ASP A 1 245 ? -13.669 -1.703 -2.326 1.00 88.06 245 ASP A C 1
ATOM 1988 O O . ASP A 1 245 ? -14.456 -1.232 -3.149 1.00 88.06 245 ASP A O 1
ATOM 1992 N N . VAL A 1 246 ? -13.580 -1.189 -1.093 1.00 91.88 246 VAL A N 1
ATOM 1993 C CA . VAL A 1 246 ? -14.357 -0.024 -0.640 1.00 91.88 246 VAL A CA 1
ATOM 1994 C C . VAL A 1 246 ? -13.441 1.173 -0.410 1.00 91.88 246 VAL A C 1
ATOM 1996 O O . VAL A 1 246 ? -12.523 1.089 0.394 1.00 91.88 246 VAL A O 1
ATOM 1999 N N . GLY A 1 247 ? -13.724 2.312 -1.044 1.00 94.00 247 GLY A N 1
ATOM 2000 C CA . GLY A 1 247 ? -12.951 3.551 -0.928 1.00 94.00 247 GLY A CA 1
ATOM 2001 C C . GLY A 1 247 ? -13.099 4.248 0.428 1.00 94.00 247 GLY A C 1
ATOM 2002 O O . GLY A 1 247 ? -13.424 3.631 1.443 1.00 94.00 247 GLY A O 1
ATOM 2003 N N . THR A 1 248 ? -12.859 5.563 0.488 1.00 95.88 248 THR A N 1
ATOM 2004 C CA . THR A 1 248 ? -12.916 6.288 1.774 1.00 95.88 248 THR A CA 1
ATOM 2005 C C . THR A 1 248 ? -14.328 6.605 2.266 1.00 95.88 248 THR A C 1
ATOM 2007 O O . THR A 1 248 ? -14.491 7.115 3.375 1.00 95.88 248 THR A O 1
ATOM 2010 N N . SER A 1 249 ? -15.361 6.291 1.485 1.00 96.00 249 SER A N 1
ATOM 2011 C CA . SER A 1 249 ? -16.756 6.406 1.903 1.00 96.00 249 SER A CA 1
ATOM 2012 C C . SER A 1 249 ? -17.625 5.331 1.255 1.00 96.00 249 SER A C 1
ATOM 2014 O O . SER A 1 249 ? -17.270 4.774 0.215 1.00 96.00 249 SER A O 1
ATOM 2016 N N . CYS A 1 250 ? -18.758 5.016 1.881 1.00 96.12 250 CYS A N 1
ATOM 2017 C CA . CYS A 1 250 ? -19.723 4.052 1.355 1.00 96.12 250 CYS A CA 1
ATOM 2018 C C . CYS A 1 250 ? -21.151 4.352 1.835 1.00 96.12 250 CYS A C 1
ATOM 2020 O O . CYS A 1 250 ? -21.364 5.265 2.630 1.00 96.12 250 CYS A O 1
ATOM 2022 N N . ASN A 1 251 ? -22.137 3.595 1.349 1.00 97.44 251 ASN A N 1
ATOM 2023 C CA . ASN A 1 251 ? -23.505 3.654 1.870 1.00 97.44 251 ASN A CA 1
ATOM 2024 C C . ASN A 1 251 ? -23.697 2.713 3.077 1.00 97.44 251 ASN A C 1
ATOM 2026 O O . ASN A 1 251 ? -22.894 1.805 3.297 1.00 97.44 251 ASN A O 1
ATOM 2030 N N . LEU A 1 252 ? -24.796 2.882 3.822 1.00 97.62 252 LEU A N 1
ATOM 2031 C CA . LEU A 1 252 ? -25.115 2.047 4.993 1.00 97.62 252 LEU A CA 1
ATOM 2032 C C . LEU A 1 252 ? -25.153 0.537 4.694 1.00 97.62 252 LEU A C 1
ATOM 2034 O O . LEU A 1 252 ? -24.695 -0.260 5.506 1.00 97.62 252 LEU A O 1
ATOM 2038 N N . GLY A 1 253 ? -25.654 0.124 3.527 1.00 97.50 253 GLY A N 1
ATOM 2039 C CA . GLY A 1 253 ? -25.704 -1.292 3.142 1.00 97.50 253 GLY A CA 1
ATOM 2040 C C . GLY A 1 253 ? -24.313 -1.918 2.994 1.00 97.50 253 GLY A C 1
ATOM 2041 O O . GLY A 1 253 ? -24.054 -3.011 3.504 1.00 97.50 253 GLY A O 1
ATOM 2042 N N . THR A 1 254 ? -23.395 -1.205 2.336 1.00 97.19 254 THR A N 1
ATOM 2043 C CA . THR A 1 254 ? -21.979 -1.588 2.256 1.00 97.19 254 THR A CA 1
ATOM 2044 C C . THR A 1 254 ? -21.337 -1.579 3.642 1.00 97.19 254 THR A C 1
ATOM 2046 O O . THR A 1 254 ? -20.601 -2.506 3.975 1.00 97.19 254 THR A O 1
ATOM 2049 N N . PHE A 1 255 ? -21.664 -0.598 4.485 1.00 98.00 255 PHE A N 1
ATOM 2050 C CA . PHE A 1 255 ? -21.146 -0.532 5.848 1.00 98.00 255 PHE A CA 1
ATOM 2051 C C . PHE A 1 255 ? -21.561 -1.731 6.712 1.00 98.00 255 PHE A C 1
ATOM 2053 O O . PHE A 1 255 ? -20.700 -2.325 7.352 1.00 98.00 255 PHE A O 1
ATOM 2060 N N . TYR A 1 256 ? -22.812 -2.194 6.643 1.00 97.62 256 TYR A N 1
ATOM 2061 C CA . TYR A 1 256 ? -23.228 -3.421 7.343 1.00 97.62 256 TYR A CA 1
ATOM 2062 C C . TYR A 1 256 ? -22.459 -4.666 6.881 1.00 97.62 256 TYR A C 1
ATOM 2064 O O . TYR A 1 256 ? -22.240 -5.601 7.654 1.00 97.62 256 TYR A O 1
ATOM 2072 N N . THR A 1 257 ? -22.026 -4.694 5.616 1.00 97.81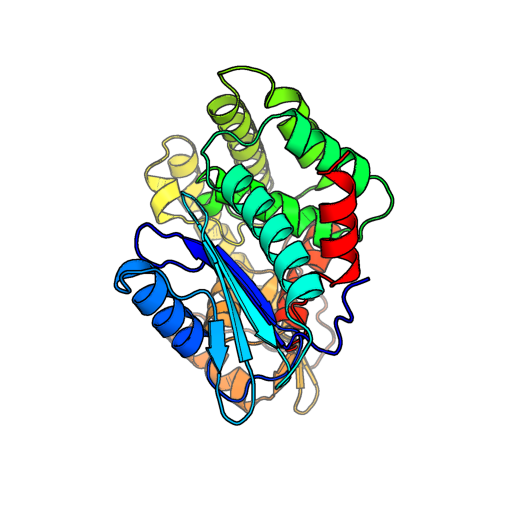 257 THR A N 1
ATOM 2073 C CA . THR A 1 257 ? -21.139 -5.758 5.125 1.00 97.81 257 THR A CA 1
ATOM 2074 C C . THR A 1 257 ? -19.764 -5.663 5.779 1.00 97.81 257 THR A C 1
ATOM 2076 O O . THR A 1 257 ? -19.252 -6.685 6.228 1.00 97.81 257 THR A O 1
ATOM 2079 N N . ILE A 1 258 ? -19.208 -4.454 5.901 1.00 97.75 258 ILE A N 1
ATOM 2080 C CA . ILE A 1 258 ? -17.943 -4.204 6.604 1.00 97.75 258 ILE A CA 1
ATOM 2081 C C . ILE A 1 258 ? -18.059 -4.635 8.074 1.00 97.75 258 ILE A C 1
ATOM 2083 O O . ILE A 1 258 ? -17.239 -5.427 8.533 1.00 97.75 258 ILE A O 1
ATOM 2087 N N . GLU A 1 259 ? -19.093 -4.199 8.799 1.00 97.69 259 GLU A N 1
ATOM 2088 C CA . GLU A 1 259 ? -19.314 -4.581 10.203 1.00 97.69 259 GLU A CA 1
ATOM 2089 C C . GLU A 1 259 ? -19.390 -6.099 10.386 1.00 97.69 259 GLU A C 1
ATOM 2091 O O . GLU A 1 259 ? -18.784 -6.648 11.305 1.00 97.69 259 GLU A O 1
ATOM 2096 N N . ARG A 1 260 ? -20.075 -6.803 9.477 1.00 97.44 260 ARG A N 1
ATOM 2097 C CA . ARG A 1 260 ? -20.149 -8.266 9.509 1.00 97.44 260 ARG A CA 1
ATOM 2098 C C . ARG A 1 260 ? -18.782 -8.924 9.319 1.00 97.44 260 ARG A C 1
ATOM 2100 O O . ARG A 1 260 ? -18.528 -9.944 9.953 1.00 97.44 260 ARG A O 1
ATOM 2107 N N . GLU A 1 261 ? -17.914 -8.382 8.465 1.00 96.69 261 GLU A N 1
ATOM 2108 C CA . GLU A 1 261 ? -16.547 -8.901 8.311 1.00 96.69 261 GLU A CA 1
ATOM 2109 C C . GLU A 1 261 ? -15.713 -8.701 9.583 1.00 96.69 261 GLU A C 1
ATOM 2111 O O . GLU A 1 261 ? -14.995 -9.612 9.990 1.00 96.69 261 GLU A O 1
ATOM 2116 N N . PHE A 1 262 ? -15.861 -7.564 10.266 1.00 96.00 262 PHE A N 1
ATOM 2117 C CA . PHE A 1 262 ? -15.206 -7.328 11.556 1.00 96.00 262 PHE A CA 1
ATOM 2118 C C . PHE A 1 262 ? -15.747 -8.224 12.678 1.00 96.00 262 PHE A C 1
ATOM 2120 O O . PHE A 1 262 ? -14.964 -8.760 13.466 1.00 96.00 262 PHE A O 1
ATOM 2127 N N . ALA A 1 263 ? -17.058 -8.469 12.705 1.00 95.12 263 ALA A N 1
ATOM 2128 C CA . ALA A 1 263 ? -17.699 -9.329 13.696 1.00 95.12 263 ALA A CA 1
ATOM 2129 C C . ALA A 1 263 ? -17.198 -10.785 13.646 1.00 95.12 263 ALA A C 1
ATOM 2131 O O . ALA A 1 263 ? -17.161 -11.452 14.678 1.00 95.12 263 ALA A O 1
ATOM 2132 N N . LYS A 1 264 ? -16.738 -11.278 12.482 1.00 94.75 264 LYS A N 1
ATOM 2133 C CA . LYS A 1 264 ? -16.095 -12.606 12.368 1.00 94.75 264 LYS A CA 1
ATOM 2134 C C . LYS A 1 264 ? -14.831 -12.736 13.225 1.00 94.75 264 LYS A C 1
ATOM 2136 O O . LYS A 1 264 ? -14.451 -13.851 13.567 1.00 94.75 264 LYS A O 1
ATOM 2141 N N . SER A 1 265 ? -14.203 -11.610 13.560 1.00 92.06 265 SER A N 1
ATOM 2142 C CA . SER A 1 265 ? -13.001 -11.523 14.392 1.00 92.06 265 SER A CA 1
ATOM 2143 C C . SER A 1 265 ? -13.290 -10.966 15.792 1.00 92.06 265 SER A C 1
ATOM 2145 O O . SER A 1 265 ? -12.358 -10.536 16.466 1.00 92.06 265 SER A O 1
ATOM 2147 N N . ASP A 1 266 ? -14.560 -10.944 16.220 1.00 95.19 266 ASP A N 1
ATOM 2148 C CA . ASP A 1 266 ? -15.004 -10.379 17.505 1.00 95.19 266 ASP A CA 1
ATOM 2149 C C . ASP A 1 266 ? -14.623 -8.893 17.685 1.00 95.19 266 ASP A C 1
ATOM 2151 O O . ASP A 1 266 ? -14.283 -8.420 18.769 1.00 95.19 266 ASP A O 1
ATOM 2155 N N . ILE A 1 267 ? -14.643 -8.135 16.582 1.00 94.56 267 ILE A N 1
ATOM 2156 C CA . ILE A 1 267 ? -14.378 -6.694 16.576 1.00 94.56 267 ILE A CA 1
ATOM 2157 C C . ILE A 1 267 ? -15.683 -5.954 16.285 1.00 94.56 267 ILE A C 1
ATOM 2159 O O . ILE A 1 267 ? -16.346 -6.213 15.283 1.00 94.56 267 ILE A O 1
ATOM 2163 N N . THR A 1 268 ? -16.024 -4.994 17.145 1.00 95.38 268 THR A N 1
ATOM 2164 C CA . THR A 1 268 ? -17.156 -4.080 16.944 1.00 95.38 268 THR A CA 1
ATOM 2165 C C . THR A 1 268 ? -16.635 -2.708 16.533 1.00 95.38 268 THR A C 1
ATOM 2167 O O . THR A 1 268 ? -15.815 -2.126 17.242 1.00 95.38 268 THR A O 1
ATOM 2170 N N . ILE A 1 269 ? -17.110 -2.189 15.399 1.00 95.44 269 ILE A N 1
ATOM 2171 C CA . ILE A 1 269 ? -16.754 -0.849 14.921 1.00 95.44 269 ILE A CA 1
ATOM 2172 C C . ILE A 1 269 ? -17.591 0.177 15.682 1.00 95.44 269 ILE A C 1
ATOM 2174 O O . ILE A 1 269 ? -18.813 0.062 15.754 1.00 95.44 269 ILE A O 1
ATOM 2178 N N . ARG A 1 270 ? -16.946 1.203 16.240 1.00 96.06 270 ARG A N 1
ATOM 2179 C CA . ARG A 1 270 ? -17.659 2.316 16.871 1.00 96.06 270 ARG A CA 1
ATOM 2180 C C . ARG A 1 270 ? -18.135 3.292 15.804 1.00 96.06 270 ARG A C 1
ATOM 2182 O O . ARG A 1 270 ? -17.392 3.619 14.879 1.00 96.06 270 ARG A O 1
ATOM 2189 N N . THR A 1 271 ? -19.363 3.772 15.944 1.00 95.50 271 THR A N 1
ATOM 2190 C CA . THR A 1 271 ? -19.962 4.742 15.025 1.00 95.50 271 THR A CA 1
ATOM 2191 C C . THR A 1 271 ? -20.366 6.011 15.763 1.00 95.50 271 THR A C 1
ATOM 2193 O O . THR A 1 271 ? -20.690 5.976 16.950 1.00 95.50 271 THR A O 1
ATOM 2196 N N . THR A 1 272 ? -20.331 7.140 15.062 1.00 95.06 272 THR A N 1
ATOM 2197 C CA . THR A 1 272 ? -20.762 8.446 15.573 1.00 95.06 272 THR A CA 1
ATOM 2198 C C . THR A 1 272 ? -21.479 9.227 14.476 1.00 95.06 272 THR A C 1
ATOM 2200 O O . THR A 1 272 ? -21.214 9.031 13.292 1.00 95.06 272 THR A O 1
ATOM 2203 N N . THR A 1 273 ? -22.408 10.102 14.850 1.00 92.81 273 THR A N 1
ATOM 2204 C CA . THR A 1 273 ? -23.039 11.069 13.932 1.00 92.81 273 THR A CA 1
ATOM 2205 C C . THR A 1 273 ? -22.414 12.460 14.032 1.00 92.81 273 THR A C 1
ATOM 2207 O O . THR A 1 273 ? -22.807 13.369 13.307 1.00 92.81 273 THR A O 1
ATOM 2210 N N . GLU A 1 274 ? -21.478 12.650 14.960 1.00 87.38 274 GLU A N 1
ATOM 2211 C CA . GLU A 1 274 ? -20.768 13.908 15.170 1.00 87.38 274 GLU A CA 1
ATOM 2212 C C . GLU A 1 274 ? -19.415 13.882 14.447 1.00 87.38 274 GLU A C 1
ATOM 2214 O O . GLU A 1 274 ? -18.887 12.816 14.123 1.00 87.38 274 GLU A O 1
ATOM 2219 N N . SER A 1 275 ? -18.831 15.059 14.189 1.00 75.50 275 SER A N 1
ATOM 2220 C CA . SER A 1 275 ? -17.447 15.129 13.702 1.00 75.50 275 SER A CA 1
ATOM 2221 C C . SER A 1 275 ? -16.545 14.375 14.688 1.00 75.50 275 SER A C 1
ATOM 2223 O O . SER A 1 275 ? -16.637 14.649 15.884 1.00 75.50 275 SER A O 1
ATOM 2225 N N . PRO A 1 276 ? -15.668 13.466 14.229 1.00 69.81 276 PRO A N 1
ATOM 2226 C CA . PRO A 1 276 ? -14.890 12.615 15.119 1.00 69.81 276 PRO A CA 1
ATOM 2227 C C . PRO A 1 276 ? -13.941 13.511 15.917 1.00 69.81 276 PRO A C 1
ATOM 2229 O O . PRO A 1 276 ? -13.092 14.179 15.322 1.00 69.81 276 PRO A O 1
ATOM 2232 N N . GLN A 1 277 ? -14.133 13.596 17.236 1.00 59.22 277 GLN A N 1
ATOM 2233 C CA . GLN A 1 277 ? -13.424 14.590 18.048 1.00 59.22 277 GLN A CA 1
ATOM 2234 C C . GLN A 1 277 ? -12.051 14.112 18.538 1.00 59.22 277 GLN A C 1
ATOM 2236 O O . GLN A 1 277 ? -11.156 14.945 18.637 1.00 59.22 277 GLN A O 1
ATOM 2241 N N . ASP A 1 278 ? -11.822 12.809 18.753 1.00 59.06 278 ASP A N 1
ATOM 2242 C CA . ASP A 1 278 ? -10.779 12.447 19.730 1.00 59.06 278 ASP A CA 1
ATOM 2243 C C . ASP A 1 278 ? -9.691 11.452 19.293 1.00 59.06 278 ASP A C 1
ATOM 2245 O O . ASP A 1 278 ? -8.631 11.433 19.919 1.00 59.06 278 ASP A O 1
ATOM 2249 N N . TYR A 1 279 ? -9.861 10.655 18.228 1.00 72.62 279 TYR A N 1
ATOM 2250 C CA . TYR A 1 279 ? -8.834 9.667 17.860 1.00 72.62 279 TYR A CA 1
ATOM 2251 C C . TYR A 1 279 ? -8.539 9.579 16.363 1.00 72.62 279 TYR A C 1
ATOM 2253 O O . TYR A 1 279 ? -9.374 9.183 15.548 1.00 72.62 279 TYR A O 1
ATOM 2261 N N . LEU A 1 280 ? -7.288 9.881 16.017 1.00 83.12 280 LEU A N 1
ATOM 2262 C CA . LEU A 1 280 ? -6.683 9.575 14.728 1.00 83.12 280 LEU A CA 1
ATOM 2263 C C . LEU A 1 280 ? -5.498 8.640 14.977 1.00 83.12 280 LEU A C 1
ATOM 2265 O O . LEU A 1 280 ? -4.633 8.996 15.782 1.00 83.12 280 LEU A O 1
ATOM 2269 N N . PRO A 1 281 ? -5.414 7.486 14.287 1.00 87.94 281 PRO A N 1
ATOM 2270 C CA . PRO A 1 281 ? -4.224 6.650 14.348 1.00 87.94 281 PRO A CA 1
ATOM 2271 C C . PRO A 1 281 ? -2.961 7.470 14.053 1.00 87.94 281 PRO A C 1
ATOM 2273 O O . PRO A 1 281 ? -2.975 8.350 13.183 1.00 87.94 281 PRO A O 1
ATOM 2276 N N . ASP A 1 282 ? -1.878 7.187 14.782 1.00 92.94 282 ASP A N 1
ATOM 2277 C CA . ASP A 1 282 ? -0.612 7.916 14.653 1.00 92.94 282 ASP A CA 1
ATOM 2278 C C . ASP A 1 282 ? 0.089 7.570 13.330 1.00 92.94 282 ASP A C 1
ATOM 2280 O O . ASP A 1 282 ? 0.871 6.621 13.208 1.00 92.94 282 ASP A O 1
ATOM 2284 N N . VAL A 1 283 ? -0.291 8.329 12.305 1.00 94.38 283 VAL A N 1
ATOM 2285 C CA . VAL A 1 283 ? 0.190 8.258 10.928 1.00 94.38 283 VAL A CA 1
ATOM 2286 C C . VAL A 1 283 ? 0.566 9.669 10.504 1.00 94.38 283 VAL A C 1
ATOM 2288 O O . VAL A 1 283 ? -0.244 10.598 10.675 1.00 94.38 283 VAL A O 1
ATOM 2291 N N . SER A 1 284 ? 1.755 9.839 9.914 1.00 95.06 284 SER A N 1
ATOM 2292 C CA . SER A 1 284 ? 2.173 11.153 9.423 1.00 95.06 284 SER A CA 1
ATOM 2293 C C . SER A 1 284 ? 1.152 11.732 8.429 1.00 95.06 284 SER A C 1
ATOM 2295 O O . SER A 1 284 ? 0.491 10.981 7.701 1.00 95.06 284 SER A O 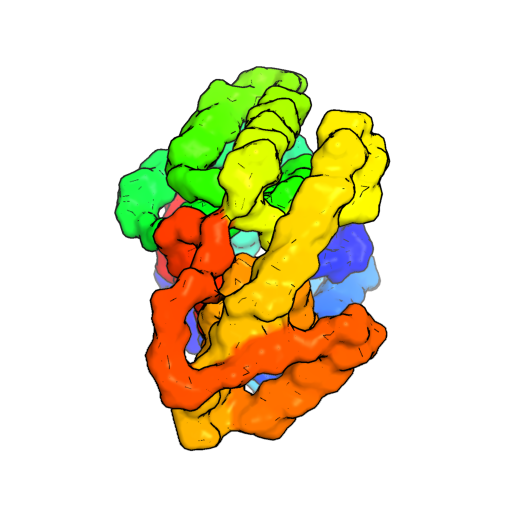1
ATOM 2297 N N . PRO A 1 285 ? 1.006 13.068 8.343 1.00 94.31 285 PRO A N 1
ATOM 2298 C CA . PRO A 1 285 ? 0.066 13.688 7.407 1.00 94.31 285 PRO A CA 1
ATOM 2299 C C . PRO A 1 285 ? 0.300 13.273 5.948 1.00 94.31 285 PRO A C 1
ATOM 2301 O O . PRO A 1 285 ? -0.648 13.095 5.186 1.00 94.31 285 PRO A O 1
ATOM 2304 N N . LEU A 1 286 ? 1.566 13.089 5.568 1.00 92.81 286 LEU A N 1
ATOM 2305 C CA . LEU A 1 286 ? 1.966 12.683 4.227 1.00 92.81 286 LEU A CA 1
ATOM 2306 C C . LEU A 1 286 ? 1.496 11.248 3.917 1.00 92.81 286 LEU A C 1
ATOM 2308 O O . LEU A 1 286 ? 0.839 11.032 2.897 1.00 92.81 286 LEU A O 1
ATOM 2312 N N . MET A 1 287 ? 1.749 10.295 4.818 1.00 95.44 287 MET A N 1
ATOM 2313 C CA . MET A 1 287 ? 1.309 8.902 4.675 1.00 95.44 287 MET A CA 1
ATOM 2314 C C . MET A 1 287 ? -0.216 8.775 4.739 1.00 95.44 287 MET A C 1
ATOM 2316 O O . MET A 1 287 ? -0.818 8.029 3.970 1.00 95.44 287 MET A O 1
ATOM 2320 N N . ARG A 1 288 ? -0.867 9.548 5.611 1.00 95.50 288 ARG A N 1
ATOM 2321 C CA . ARG A 1 288 ? -2.329 9.610 5.715 1.00 95.50 288 ARG A CA 1
ATOM 2322 C C . ARG A 1 288 ? -2.974 9.997 4.389 1.00 95.50 288 ARG A C 1
ATOM 2324 O O . ARG A 1 288 ? -3.876 9.308 3.919 1.00 95.50 288 ARG A O 1
ATOM 2331 N N . ASN A 1 289 ? -2.477 11.070 3.775 1.00 93.81 289 ASN A N 1
ATOM 2332 C CA . ASN A 1 289 ? -2.955 11.520 2.473 1.00 93.81 289 ASN A CA 1
ATOM 2333 C C . ASN A 1 289 ? -2.710 10.456 1.401 1.00 93.81 289 ASN A C 1
ATOM 2335 O O . ASN A 1 289 ? -3.613 10.176 0.621 1.00 93.81 289 ASN A O 1
ATOM 2339 N N . TYR A 1 290 ? -1.538 9.812 1.402 1.00 93.88 290 TYR A N 1
ATOM 2340 C CA . TYR A 1 290 ? -1.258 8.703 0.491 1.00 93.88 290 TYR A CA 1
ATOM 2341 C C . TYR A 1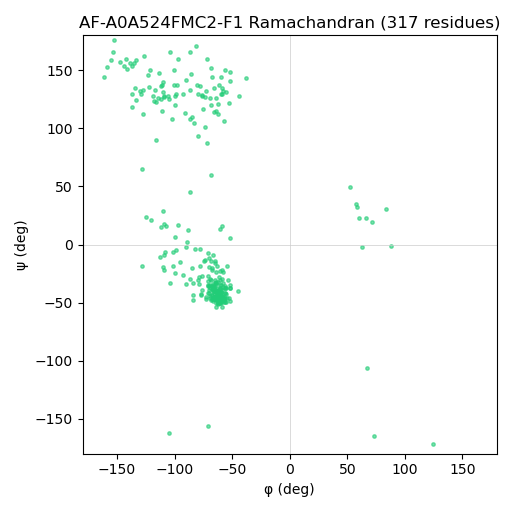 290 ? -2.263 7.550 0.636 1.00 93.88 290 TYR A C 1
ATOM 2343 O O . TYR A 1 290 ? -2.787 7.083 -0.371 1.00 93.88 290 TYR A O 1
ATOM 2351 N N . ILE A 1 291 ? -2.577 7.116 1.861 1.00 94.44 291 ILE A N 1
ATOM 2352 C CA . ILE A 1 291 ? -3.530 6.022 2.109 1.00 94.44 291 ILE A CA 1
ATOM 2353 C C . ILE A 1 291 ? -4.932 6.384 1.613 1.00 94.44 291 ILE A C 1
ATOM 2355 O O . ILE A 1 291 ? -5.576 5.571 0.953 1.00 94.44 291 ILE A O 1
ATOM 2359 N N . TRP A 1 292 ? -5.407 7.595 1.906 1.00 94.38 292 TRP A N 1
ATOM 2360 C CA . TRP A 1 292 ? -6.723 8.041 1.446 1.00 94.38 292 TRP A CA 1
ATOM 2361 C C . TRP A 1 292 ? -6.784 8.183 -0.069 1.00 94.38 292 TRP A C 1
ATOM 2363 O O . TRP A 1 292 ? -7.737 7.714 -0.682 1.00 94.38 292 TRP A O 1
ATOM 2373 N N . GLU A 1 293 ? -5.748 8.751 -0.684 1.00 89.62 293 GLU A N 1
ATOM 2374 C CA . GLU A 1 293 ? -5.658 8.812 -2.139 1.00 89.62 293 GLU A CA 1
ATOM 2375 C C . GLU A 1 293 ? -5.629 7.419 -2.766 1.00 89.62 293 GLU A C 1
ATOM 2377 O O . GLU A 1 293 ? -6.284 7.196 -3.780 1.00 89.62 293 GLU A O 1
ATOM 2382 N N . LEU A 1 294 ? -4.902 6.472 -2.167 1.00 85.56 294 LEU A N 1
ATOM 2383 C CA . LEU A 1 294 ? -4.864 5.086 -2.621 1.00 85.56 294 LEU A CA 1
ATOM 2384 C C . LEU A 1 294 ? -6.252 4.436 -2.543 1.00 85.56 294 LEU A C 1
ATOM 2386 O O . LEU A 1 294 ? -6.631 3.716 -3.461 1.00 85.56 294 LEU A O 1
ATOM 2390 N N . ALA A 1 295 ? -7.002 4.687 -1.471 1.00 89.12 295 ALA A N 1
ATOM 2391 C CA . ALA A 1 295 ? -8.354 4.169 -1.292 1.00 89.12 295 ALA A CA 1
ATOM 2392 C C . ALA A 1 295 ? -9.350 4.783 -2.291 1.00 89.12 295 ALA A C 1
ATOM 2394 O O . ALA A 1 295 ? -10.099 4.056 -2.938 1.00 89.12 295 ALA A O 1
ATOM 2395 N N . ASP A 1 296 ? -9.331 6.104 -2.470 1.00 85.44 296 ASP A N 1
ATOM 2396 C CA . ASP A 1 296 ? -10.239 6.792 -3.395 1.00 85.44 296 ASP A CA 1
ATOM 2397 C C . ASP A 1 296 ? -9.952 6.434 -4.857 1.00 85.44 296 ASP A C 1
ATOM 2399 O O . ASP A 1 296 ? -10.877 6.208 -5.638 1.00 85.44 296 ASP A O 1
ATOM 2403 N N . LYS A 1 297 ? -8.669 6.319 -5.224 1.00 73.62 297 LYS A N 1
ATOM 2404 C CA . LYS A 1 297 ? -8.243 5.986 -6.591 1.00 73.62 297 LYS A CA 1
ATOM 2405 C C . LYS A 1 297 ? -8.445 4.525 -6.975 1.00 73.62 297 LYS A C 1
ATOM 2407 O O . LYS A 1 297 ? -8.328 4.210 -8.152 1.00 73.62 297 LYS A O 1
ATOM 2412 N N . ARG A 1 298 ? -8.694 3.631 -6.016 1.00 68.19 298 ARG A N 1
ATOM 2413 C CA . ARG A 1 298 ? -9.075 2.237 -6.304 1.00 68.19 298 ARG A CA 1
ATOM 2414 C C . ARG A 1 298 ? -10.519 2.126 -6.757 1.00 68.19 298 ARG A C 1
ATOM 2416 O O . ARG A 1 298 ? -10.805 1.391 -7.691 1.00 68.19 298 ARG A O 1
ATOM 2423 N N . ASN A 1 299 ? -11.394 2.911 -6.138 1.00 58.41 299 ASN A N 1
ATOM 2424 C CA . ASN A 1 299 ? -12.811 2.929 -6.478 1.00 58.41 299 ASN A CA 1
ATOM 2425 C C . ASN A 1 299 ? -13.106 3.716 -7.754 1.00 58.41 299 ASN A C 1
ATOM 2427 O O . ASN A 1 299 ? -14.175 3.552 -8.343 1.00 58.41 299 ASN A O 1
ATOM 2431 N N . SER A 1 300 ? -12.187 4.574 -8.193 1.00 49.31 300 SER A N 1
ATOM 2432 C CA . SER A 1 300 ? -12.250 5.132 -9.531 1.00 49.31 300 SER A CA 1
ATOM 2433 C C . SER A 1 300 ? -11.552 4.180 -10.503 1.00 49.31 300 SER A C 1
ATOM 2435 O O . SER A 1 300 ? -10.405 3.796 -10.300 1.00 49.31 300 SER A O 1
ATOM 2437 N N . SER A 1 301 ? -12.176 3.877 -11.642 1.00 38.94 301 SER A N 1
ATOM 2438 C CA . SER A 1 301 ? -11.546 3.197 -12.792 1.00 38.94 301 SER A CA 1
ATOM 2439 C C . SER A 1 301 ? -10.355 3.975 -13.399 1.00 38.94 301 SER A C 1
ATOM 2441 O O . SER A 1 301 ? -9.872 3.672 -14.485 1.00 38.94 301 SER A O 1
ATOM 2443 N N . SER A 1 302 ? -9.856 4.983 -12.680 1.00 37.47 302 SER A N 1
ATOM 2444 C CA . SER A 1 302 ? -8.799 5.914 -13.025 1.00 37.47 302 SER A CA 1
ATOM 2445 C C . SER A 1 302 ? -7.527 5.692 -12.199 1.00 37.47 302 SER A C 1
ATOM 2447 O O . SER A 1 302 ? -6.787 6.662 -11.997 1.00 37.47 302 SER A O 1
ATOM 2449 N N . PHE A 1 303 ? -7.229 4.467 -11.738 1.00 39.62 303 PHE A N 1
ATOM 2450 C CA . PHE A 1 303 ? -5.857 4.083 -11.353 1.00 39.62 303 PHE A CA 1
ATOM 2451 C C . PHE A 1 303 ? -4.973 4.020 -12.614 1.00 39.62 303 PHE A C 1
ATOM 2453 O O . PHE A 1 303 ? -4.438 3.004 -13.046 1.00 39.62 303 PHE A O 1
ATOM 2460 N N . LEU A 1 304 ? -4.912 5.175 -13.257 1.00 41.91 304 LEU A N 1
ATOM 2461 C CA . LEU A 1 304 ? -4.090 5.560 -14.362 1.00 41.91 304 LEU A CA 1
ATOM 2462 C C . LEU A 1 304 ? -2.803 6.042 -13.718 1.00 41.91 304 LEU A C 1
ATOM 2464 O O . LEU A 1 304 ? -2.761 7.131 -13.141 1.00 41.91 304 LEU A O 1
ATOM 2468 N N . ILE A 1 305 ? -1.734 5.264 -13.845 1.00 41.19 305 ILE A N 1
ATOM 2469 C CA . ILE A 1 305 ? -0.430 5.908 -13.959 1.00 41.19 305 ILE A CA 1
ATOM 2470 C C . ILE A 1 305 ? -0.594 6.824 -15.176 1.00 41.19 305 ILE A C 1
ATOM 2472 O O . ILE A 1 305 ? -0.783 6.327 -16.286 1.00 41.19 305 ILE A O 1
ATOM 2476 N N . ASP A 1 306 ? -0.702 8.137 -14.939 1.00 39.69 306 ASP A N 1
ATOM 2477 C CA . ASP A 1 306 ? -1.047 9.132 -15.959 1.00 39.69 306 ASP A CA 1
ATOM 2478 C C . ASP A 1 306 ? -0.247 8.824 -17.231 1.00 39.69 306 ASP A C 1
ATOM 2480 O O . ASP A 1 306 ? 0.969 8.648 -17.177 1.00 39.69 306 ASP A O 1
ATOM 2484 N N . ALA A 1 307 ? -0.909 8.713 -18.384 1.00 34.44 307 ALA A N 1
ATOM 2485 C CA . ALA A 1 307 ? -0.224 8.433 -19.642 1.00 34.44 307 ALA A CA 1
ATOM 2486 C C . ALA A 1 307 ? 0.917 9.436 -19.890 1.00 34.44 307 ALA A C 1
ATOM 2488 O O . ALA A 1 307 ? 1.945 9.058 -20.443 1.00 34.44 307 ALA A O 1
ATOM 2489 N N . LYS A 1 308 ? 0.791 10.684 -19.407 1.00 41.31 308 LYS A N 1
ATOM 2490 C CA . LYS A 1 308 ? 1.869 11.685 -19.426 1.00 41.31 308 LYS A CA 1
ATOM 2491 C C . LYS A 1 308 ? 2.999 11.374 -18.450 1.00 41.31 308 LYS A C 1
ATOM 2493 O O . LYS A 1 308 ? 4.134 11.753 -18.714 1.00 41.31 308 LYS A O 1
ATOM 2498 N N . MET A 1 309 ? 2.704 10.731 -17.327 1.00 44.19 309 MET A N 1
ATOM 2499 C CA . MET A 1 309 ? 3.681 10.281 -16.338 1.00 44.19 309 MET A CA 1
ATOM 2500 C C . MET A 1 309 ? 4.462 9.079 -16.869 1.00 44.19 309 MET A C 1
ATOM 2502 O O . MET A 1 309 ? 5.685 9.140 -16.867 1.00 44.19 309 MET A O 1
ATOM 2506 N N . VAL A 1 310 ? 3.795 8.066 -17.435 1.00 40.66 310 VAL A N 1
ATOM 2507 C CA . VAL A 1 310 ? 4.474 6.954 -18.126 1.00 40.66 310 VAL A CA 1
ATOM 2508 C C . VAL A 1 310 ? 5.256 7.465 -19.342 1.00 40.66 310 VAL A C 1
ATOM 2510 O O . VAL A 1 310 ? 6.394 7.069 -19.556 1.00 40.66 310 VAL A O 1
ATOM 2513 N N . GLU A 1 311 ? 4.700 8.400 -20.117 1.00 39.72 311 GLU A N 1
ATOM 2514 C CA . GLU A 1 311 ? 5.394 9.025 -21.251 1.00 39.72 311 GLU A CA 1
ATOM 2515 C C . GLU A 1 311 ? 6.611 9.857 -20.814 1.00 39.72 311 GLU A C 1
ATOM 2517 O O . GLU A 1 311 ? 7.640 9.816 -21.487 1.00 39.72 311 GLU A O 1
ATOM 2522 N N . ARG A 1 312 ? 6.529 10.614 -19.709 1.00 47.22 312 ARG A N 1
ATOM 2523 C CA . ARG A 1 312 ? 7.687 11.319 -19.132 1.00 47.22 312 ARG A CA 1
ATOM 2524 C C . ARG A 1 312 ? 8.743 10.317 -18.694 1.00 47.22 312 ARG A C 1
ATOM 2526 O O . ARG A 1 312 ? 9.880 10.431 -19.124 1.00 47.22 312 ARG A O 1
ATOM 2533 N N . PHE A 1 313 ? 8.338 9.313 -17.931 1.00 42.47 313 PHE A N 1
ATOM 2534 C CA . PHE A 1 313 ? 9.198 8.257 -17.414 1.00 42.47 313 PHE A CA 1
ATOM 2535 C C . PHE A 1 313 ? 9.956 7.524 -18.537 1.00 42.47 313 PHE A C 1
ATOM 2537 O O . PHE A 1 313 ? 11.175 7.407 -18.493 1.00 42.47 313 PHE A O 1
ATOM 2544 N N . ILE A 1 314 ? 9.259 7.150 -19.614 1.00 39.88 314 ILE A N 1
ATOM 2545 C CA . ILE A 1 314 ? 9.844 6.539 -20.817 1.00 39.88 314 ILE A CA 1
ATOM 2546 C C . ILE A 1 314 ? 10.792 7.488 -21.567 1.00 39.88 314 ILE A C 1
ATOM 2548 O O . ILE A 1 314 ? 11.817 7.063 -22.092 1.00 39.88 314 ILE A O 1
ATOM 2552 N N . LYS A 1 315 ? 10.472 8.786 -21.661 1.00 43.62 315 LYS A N 1
ATOM 2553 C CA . LYS A 1 315 ? 11.357 9.770 -22.315 1.00 43.62 315 LYS A CA 1
ATOM 2554 C C . LYS A 1 315 ? 12.659 10.002 -21.545 1.00 43.62 315 LYS A C 1
ATOM 2556 O O . LYS A 1 315 ? 13.613 10.498 -22.140 1.00 43.62 315 LYS A O 1
ATOM 2561 N N . LEU A 1 316 ? 12.676 9.691 -20.252 1.00 39.81 316 LEU A N 1
ATOM 2562 C CA . LEU A 1 316 ? 13.790 9.946 -19.345 1.00 39.81 316 LEU A CA 1
ATOM 2563 C C . LEU A 1 316 ? 14.779 8.777 -19.285 1.00 39.81 316 LEU A C 1
ATOM 2565 O O . LEU A 1 316 ? 15.975 9.019 -19.216 1.00 39.81 316 LEU A O 1
ATOM 2569 N N . THR A 1 317 ? 14.311 7.532 -19.407 1.00 35.75 317 THR A N 1
ATOM 2570 C CA . THR A 1 317 ? 15.160 6.323 -19.416 1.00 35.75 317 THR A CA 1
ATOM 2571 C C . THR A 1 317 ? 15.791 5.999 -20.778 1.00 35.75 317 THR A C 1
ATOM 2573 O O . THR A 1 317 ? 16.550 5.040 -20.892 1.00 35.75 317 THR A O 1
ATOM 2576 N N . MET A 1 318 ? 15.470 6.773 -21.821 1.00 33.50 318 MET A N 1
ATOM 2577 C CA . MET A 1 318 ? 15.957 6.592 -23.199 1.00 33.50 318 MET A CA 1
ATOM 2578 C C . MET A 1 318 ? 16.953 7.674 -23.664 1.00 33.50 318 MET A C 1
ATOM 2580 O O . MET A 1 318 ? 17.141 7.851 -24.871 1.00 33.50 318 MET A O 1
ATOM 2584 N N . LYS A 1 319 ? 17.550 8.425 -22.736 1.00 33.16 319 LYS A N 1
ATOM 2585 C CA . LYS A 1 319 ? 18.697 9.306 -23.005 1.00 33.16 319 LYS A CA 1
ATOM 2586 C C . LYS A 1 319 ? 19.986 8.640 -22.559 1.00 33.16 319 LYS A C 1
ATOM 2588 O O . LYS A 1 319 ? 20.991 8.857 -23.265 1.00 33.16 319 LYS A O 1
#

Mean predicted aligned error: 12.15 Å

Solvent-accessible surface area (backbone atoms only — not comparable to full-atom values): 17798 Å² total; per-residue (Å²): 130,83,65,64,90,45,41,30,31,38,38,36,29,30,62,80,85,45,42,78,74,48,70,34,39,66,46,90,66,99,57,65,63,67,62,51,51,51,50,50,33,50,42,67,72,69,39,84,74,66,65,50,62,48,83,53,96,79,29,28,35,43,39,46,78,63,94,56,33,33,24,35,34,36,29,48,57,89,59,78,55,66,70,50,49,58,49,43,50,51,54,35,56,51,48,39,43,63,70,40,99,62,62,52,45,66,59,55,42,57,51,50,63,51,49,70,72,74,56,59,68,48,55,46,41,50,52,48,53,52,51,41,36,77,68,78,41,51,49,66,28,64,85,76,67,64,43,63,63,52,48,53,54,46,48,76,46,41,78,42,105,58,21,66,64,54,43,50,52,50,54,51,51,52,45,49,51,30,55,75,67,65,33,58,62,38,64,43,34,64,73,66,31,54,77,36,76,77,46,38,79,42,46,68,59,52,52,53,49,48,52,49,43,50,66,61,36,57,34,36,42,60,90,61,41,33,45,35,58,61,42,53,60,23,43,64,36,35,53,53,33,60,74,69,69,50,33,42,52,45,41,57,73,58,46,55,53,52,48,53,60,37,46,78,72,79,41,72,79,40,73,38,76,54,81,87,84,84,66,73,65,54,54,52,73,67,51,47,49,30,53,50,50,54,31,45,36,65,66,37,85,61,54,43,73,45,66,68,54,54,50,50,53,56,65,62,78,74,116

Nearest PDB structures (foldseek):
  7og1-assembly1_MMM  TM=7.789E-01  e=9.719E-03  Rattus norvegicus
  9c5c-assembly1_M  TM=7.395E-01  e=1.023E-02  Homo sapiens
  7rw9-assembly1_M  TM=7.530E-01  e=1.808E-02  Mus musculus
  7rwb-assembly1_M  TM=6.513E-01  e=4.136E-02  Mus musculus
  3tjz-assembly2_F  TM=5.369E-01  e=1.396E-02  Bos taurus

pLDDT: mean 80.31, std 16.5, range [33.16, 98.0]